Protein 5C2Y (pdb70)

InterPro domains:
  IPR007308 Rtr1/RPAP2 domain [PF04181] (53-128)
  IPR007308 Rtr1/RPAP2 domain [PS51479] (50-136)
  IPR038534 Rtr1/RPAP2 domain superfamily [G3DSA:1.25.40.820] (1-178)
  IPR039693 Rtr1/RPAP2 [PTHR14732] (19-155)

Radius of gyration: 21.76 Å; Cα contacts (8 Å, |Δi|>4): 498; chains: 2; bounding box: 50×54×58 Å

Sequence (346 aa):
SGMATIEDIKETALIPFQKHRQLSMHEAEVITLEIIGLLCDSECKDEKTLKYLGRFLTPDMYQDLVDERNLNKRCGYPLCGKSPERIRDPFSMNDTTKKFLLENNPYAYLSHYCSKFHFRCSQFYQVQLSDEALFARTGVHLFEDPEQDKHDIDFKVTLFEELLREKASEEDIKSLISSGMATIEDIKETALIPFQKHRQLSMHEAEVITLEIIGLLCDSECKDEKTLKYLGRFLTPDMYQDLVDERNLNKRCGYPLCGKSPERIRDPFSMNDTTKKFLLENNPYAYLSHYCSKFHFRCSQFYQVQLSDEALFARTGVHLFEDPEQDKHDIDFKVTLFEELLREKA

CATH classification: 1.25.40.820

Secondary structure (DSSP, 8-state):
---B-HHHHIIIIIGGGTT-SS--HHHHHHHHHHHHHHHSSS-BSSHHHHHHHGGG--HHHHHHHHHHHHHTT--SSTT--SPPSS---TT-HHHHHHHHHSSS-THHHHTTSSSHHHHHHHHHHHTTS--S-GGGSTTTT-TT-TTHHHHHHHT----HHHHHHHH--HHHHHHHH-/--SB-HHHHHHHHTGGGTT-SS--HHHHHHHHHHHHHHHSSS-BSSHHHHHHHGGG--HHHHHHHHHHHHHTT--SSTT--S--SS---TTSS-HHHHHHHHHHSTTGGGGT-SSHHHHHHHHHHHHTS--S-GGGSTTTT-SS-TTHHHHHHHT----HHHHHHTT-

GO terms:
  GO:0005634 nucleus (C, IDA)
  GO:0005737 cytoplasm (C, IDA)
  GO:0008420 RNA polymerase II CTD heptapeptide repeat phosphatase activity (F, IDA)
  GO:0006366 transcription by RNA polymerase II (P, IGI)
  GO:0005737 cytoplasm (C, HDA)
  GO:0006366 transcription by RNA polymerase II (P, IMP)
  GO:0006366 transcription by RNA polymerase II (P, IPI)

Organism: Saccharomyces cerevisiae (strain ATCC 204508 / S288c) (NCBI:txid559292)

Nearest PDB structures (foldseek):
  5c2y-assembly3_B  TM=1.006E+00  e=1.019E-30  Saccharomyces cerevisiae
  5c2y-assembly3_A  TM=9.429E-01  e=1.382E-25  Saccharomyces cerevisiae
  4m3o-assembly2_B  TM=9.266E-01  e=8.416E-15  Kluyveromyces lactis NRRL Y-1140
  4fc8-assembly2_B  TM=9.320E-01  e=2.641E-14  Kluyveromyces lactis NRRL Y-1140
  4m3o-assembly1_A  TM=8.984E-01  e=1.618E-14  Kluyveromyces lactis NRRL Y-1140

Solvent-accessible surface area: 17923 Å² total; per-residue (Å²): 128,70,45,4,42,32,84,45,0,59,92,67,2,0,95,94,24,63,161,114,113,93,8,52,131,119,50,8,107,55,0,8,128,68,0,10,49,36,0,19,78,32,40,1,95,46,45,130,2,0,60,28,0,1,18,3,0,17,4,95,72,2,78,77,0,4,63,67,0,27,130,55,165,44,0,0,2,0,37,7,40,139,62,19,102,140,166,77,72,76,196,25,128,116,28,31,46,77,50,14,98,61,101,98,64,58,16,28,46,36,2,17,18,22,35,47,89,36,47,29,1,1,38,0,0,22,4,25,9,34,86,84,45,11,58,42,6,30,0,4,2,26,64,152,14,105,56,57,114,122,11,63,88,62,27,102,4,12,0,6,23,32,26,60,139,136,59,48,41,118,135,77,90,128,68,154,140,137,108,70,54,3,43,33,103,55,0,50,91,53,4,0,93,82,21,51,167,124,127,98,8,55,130,132,51,7,124,49,0,26,122,73,2,22,45,38,0,19,79,19,44,2,87,60,45,141,2,0,47,27,0,2,18,2,5,11,10,49,39,1,49,68,0,3,73,68,0,28,90,48,133,49,0,0,0,0,33,7,37,141,49,7,121,154,88,46,84,53,178,68,60,93,93,38,50,39,64,61,43,56,98,86,59,98,159,11,27,41,8,22,11,23,39,63,88,31,25,34,1,1,24,0,1,35,5,24,2,30,72,80,40,2,61,43,8,38,0,6,3,26,78,152,20,110,59,72,116,110,12,58,60,54,23,111,2,16,0,15,28,35,20,54,138,138,52,111

Foldseek 3Di:
DLADDLVNLLVQQQVVPLPFLFDDPVNLVSSLVSVLVSQQQHAHPDPVRVQLCLLSDALVSLVVSLVSNQVNQAASQRHGNHGQQDADDPPDVVLVCCLPVPDPDCSVRSNRHNDVVSVCQSVLQSVLHDPDHNSVSGQSSHPPGPCVVVSCVVRGTDTPVNVVVVPDDPVRVVVVVD/DQAAEQVSLLVQAQVVPQPFQFDDPVSLVSSLVRVLVRQLQHAHPDPVRLFLCLLNDALVSLVVSLLSNLVVQHASQRNGNHGQCDADDNPPDDPVVLVVCVPPPPCSCSSRHNDVVVVVQSVLQNVLRDNDHSSVSGRSSHPDGPCVVVSCPVRGGDGPVNVVVVPD

Structure (mmCIF, N/CA/C/O backbone):
data_5C2Y
#
_entry.id   5C2Y
#
_cell.length_a   119.009
_cell.length_b   119.009
_cell.length_c   69.430
_cell.angle_alpha   90.00
_cell.angle_beta   90.00
_cell.angle_gamma   90.00
#
_symmetry.space_group_name_H-M   'P 43 21 2'
#
loop_
_entity.id
_entity.type
_entity.pdbx_description
1 polymer 'RNA polymerase II subunit B1 CTD phosphatase RTR1'
2 non-polymer 'ZINC ION'
3 non-polymer 'SULFATE ION'
4 non-polymer GLYCEROL
5 water water
#
loop_
_atom_site.group_PDB
_atom_site.id
_atom_site.type_symbol
_atom_site.label_atom_id
_atom_site.label_alt_id
_atom_site.label_comp_id
_atom_site.label_asym_id
_atom_site.label_entity_id
_atom_site.label_seq_id
_atom_site.pdbx_PDB_ins_code
_atom_site.Cartn_x
_atom_site.Cartn_y
_atom_site.Cartn_z
_atom_site.occupancy
_atom_site.B_iso_or_equiv
_atom_site.auth_seq_id
_atom_site.auth_comp_id
_atom_site.auth_asym_id
_atom_site.auth_atom_id
_atom_site.pdbx_PDB_model_num
ATOM 1 N N . SER A 1 4 ? 155.115 -21.048 111.606 1.00 64.38 -1 SER A N 1
ATOM 2 C CA . SER A 1 4 ? 155.906 -21.420 110.434 1.00 63.37 -1 SER A CA 1
ATOM 3 C C . SER A 1 4 ? 156.854 -20.299 109.985 1.00 64.86 -1 SER A C 1
ATOM 4 O O . SER A 1 4 ? 157.810 -20.561 109.242 1.00 62.32 -1 SER A O 1
ATOM 7 N N . GLY A 1 5 ? 156.588 -19.065 110.430 1.00 59.16 0 GLY A N 1
ATOM 8 C CA . GLY A 1 5 ? 157.403 -17.908 110.069 1.00 52.45 0 GLY A CA 1
ATOM 9 C C . GLY A 1 5 ? 157.212 -17.388 108.645 1.00 56.66 0 GLY A C 1
ATOM 10 O O . GLY A 1 5 ? 157.973 -16.541 108.166 1.00 57.78 0 GLY A O 1
ATOM 11 N N . MET A 1 6 ? 156.192 -17.901 107.963 1.00 52.38 1 MET A N 1
ATOM 12 C CA . MET A 1 6 ? 155.874 -17.499 106.601 1.00 43.71 1 MET A CA 1
ATOM 13 C C . MET A 1 6 ? 154.763 -16.470 106.601 1.00 46.42 1 MET A C 1
ATOM 14 O O . MET A 1 6 ? 153.818 -16.589 107.377 1.00 53.56 1 MET A O 1
ATOM 19 N N . ALA A 1 7 ? 154.843 -15.473 105.726 1.00 43.07 2 ALA A N 1
ATOM 20 C CA . ALA A 1 7 ? 153.781 -14.466 105.667 1.00 39.73 2 ALA A CA 1
ATOM 21 C C . ALA A 1 7 ? 152.471 -15.042 105.126 1.00 37.06 2 ALA A C 1
ATOM 22 O O . ALA A 1 7 ? 152.435 -15.672 104.071 1.00 41.88 2 ALA A O 1
ATOM 24 N N . THR A 1 8 ? 151.391 -14.825 105.863 1.00 43.41 3 THR A N 1
ATOM 25 C CA . THR A 1 8 ? 150.060 -15.194 105.399 1.00 40.53 3 THR A CA 1
ATOM 26 C C . THR A 1 8 ? 149.258 -13.933 105.155 1.00 37.62 3 THR A C 1
ATOM 27 O O . THR A 1 8 ? 149.662 -12.850 105.583 1.00 39.58 3 THR A O 1
ATOM 31 N N . ILE A 1 9 ? 148.128 -14.076 104.467 1.00 37.26 4 ILE A N 1
ATOM 32 C CA . ILE A 1 9 ? 147.268 -12.938 104.155 1.00 37.46 4 ILE A CA 1
ATOM 33 C C . ILE A 1 9 ? 146.832 -12.277 105.445 1.00 39.02 4 ILE A C 1
ATOM 34 O O . ILE A 1 9 ? 146.578 -11.071 105.490 1.00 37.71 4 ILE A O 1
ATOM 39 N N . GLU A 1 10 ? 146.793 -13.061 106.516 1.00 40.68 5 GLU A N 1
ATOM 40 C CA . GLU A 1 10 ? 146.423 -12.497 107.795 1.00 44.00 5 GLU A CA 1
ATOM 41 C C . GLU A 1 10 ? 147.572 -11.664 108.368 1.00 47.14 5 GLU A C 1
ATOM 42 O O . GLU A 1 10 ? 147.340 -10.574 108.911 1.00 46.50 5 GLU A O 1
ATOM 48 N N . ASP A 1 11 ? 148.801 -12.164 108.240 1.00 41.84 6 ASP A N 1
ATOM 49 C CA . ASP A 1 11 ? 149.980 -11.403 108.668 1.00 41.62 6 ASP A CA 1
ATOM 50 C C . ASP A 1 11 ? 150.048 -10.045 107.984 1.00 40.33 6 ASP A C 1
ATOM 51 O O . ASP A 1 11 ? 150.336 -9.033 108.614 1.00 38.67 6 ASP A O 1
ATOM 56 N N . ILE A 1 12 ? 149.772 -10.046 106.686 1.00 37.31 7 ILE A N 1
ATOM 57 C CA . ILE A 1 12 ? 149.730 -8.835 105.884 1.00 36.02 7 ILE A CA 1
ATOM 58 C C . ILE A 1 12 ? 148.637 -7.878 106.356 1.00 38.12 7 ILE A C 1
ATOM 59 O O . ILE A 1 12 ? 148.809 -6.656 106.329 1.00 37.60 7 ILE A O 1
ATOM 64 N N . LYS A 1 13 ? 147.513 -8.442 106.790 1.00 39.40 8 LYS A N 1
ATOM 65 C CA . LYS A 1 13 ? 146.371 -7.640 107.201 1.00 39.14 8 LYS A CA 1
ATOM 66 C C . LYS A 1 13 ? 146.613 -7.072 108.595 1.00 43.30 8 LYS A C 1
ATOM 67 O O . LYS A 1 13 ? 146.256 -5.926 108.872 1.00 47.23 8 LYS A O 1
ATOM 73 N N . GLU A 1 14 ? 147.230 -7.874 109.461 1.00 37.31 9 GLU A N 1
ATOM 74 C CA . GLU A 1 14 ? 147.478 -7.486 110.846 1.00 41.30 9 GLU A CA 1
ATOM 75 C C . GLU A 1 14 ? 148.683 -6.560 110.987 1.00 42.07 9 GLU A C 1
ATOM 76 O O . GLU A 1 14 ? 148.632 -5.571 111.717 1.00 44.58 9 GLU A O 1
ATOM 82 N N . THR A 1 15 ? 149.763 -6.879 110.285 1.00 42.72 10 THR A N 1
ATOM 83 C CA . THR A 1 15 ? 151.024 -6.170 110.455 1.00 37.84 10 THR A CA 1
ATOM 84 C C . THR A 1 15 ? 151.060 -4.837 109.693 1.00 42.83 10 THR A C 1
ATOM 85 O O . THR A 1 15 ? 151.826 -3.950 110.053 1.00 45.58 10 THR A O 1
ATOM 89 N N . ALA A 1 16 ? 150.226 -4.677 108.663 1.00 41.45 11 ALA A N 1
ATOM 90 C CA . ALA A 1 16 ? 150.315 -3.485 107.811 1.00 39.37 11 ALA A CA 1
ATOM 91 C C . ALA A 1 16 ? 149.020 -2.704 107.650 1.00 39.44 11 ALA A C 1
ATOM 92 O O . ALA A 1 16 ? 149.039 -1.486 107.477 1.00 44.58 11 ALA A O 1
ATOM 94 N N . LEU A 1 17 ? 147.897 -3.404 107.666 1.00 38.03 12 LEU A N 1
ATOM 95 C CA . LEU A 1 17 ? 146.658 -2.808 107.209 1.00 38.75 12 LEU A CA 1
ATOM 96 C C . LEU A 1 17 ? 145.793 -2.269 108.337 1.00 44.24 12 LEU A C 1
ATOM 97 O O . LEU A 1 17 ? 144.988 -1.364 108.113 1.00 44.42 12 LEU A O 1
ATOM 102 N N . ILE A 1 18 ? 145.950 -2.831 109.533 1.00 42.22 13 ILE A N 1
ATOM 103 C CA . ILE A 1 18 ? 145.134 -2.447 110.686 1.00 44.68 13 ILE A CA 1
ATOM 104 C C . ILE A 1 18 ? 144.953 -0.925 110.884 1.00 43.37 13 ILE A C 1
ATOM 105 O O . ILE A 1 18 ? 143.822 -0.450 111.028 1.00 45.59 13 ILE A O 1
ATOM 110 N N . PRO A 1 19 ? 146.050 -0.147 110.866 1.00 41.27 14 PRO A N 1
ATOM 111 C CA . PRO A 1 19 ? 145.837 1.248 111.271 1.00 34.87 14 PRO A CA 1
ATOM 112 C C . PRO A 1 19 ? 145.144 2.151 110.248 1.00 39.62 14 PRO A C 1
ATOM 113 O O . PRO A 1 19 ? 145.133 3.361 110.459 1.00 45.10 14 PRO A O 1
ATOM 117 N N . PHE A 1 20 ? 144.599 1.615 109.164 1.00 37.71 15 PHE A N 1
ATOM 118 C CA . PHE A 1 20 ? 144.009 2.488 108.152 1.00 39.70 15 PHE A CA 1
ATOM 119 C C . PHE A 1 20 ? 142.647 1.994 107.666 1.00 43.31 15 PHE A C 1
ATOM 120 O O . PHE A 1 20 ? 142.236 2.288 106.535 1.00 43.60 15 PHE A O 1
ATOM 128 N N . GLN A 1 21 ? 141.948 1.258 108.527 1.00 42.09 16 GLN A N 1
ATOM 129 C CA . GLN A 1 21 ? 140.585 0.818 108.242 1.00 47.28 16 GLN A CA 1
ATOM 130 C C . GLN A 1 21 ? 139.568 1.908 108.592 1.00 54.47 16 GLN A C 1
ATOM 131 O O . GLN A 1 21 ? 138.378 1.635 108.785 1.00 61.08 16 GLN A O 1
ATOM 137 N N . LYS A 1 22 ? 140.056 3.140 108.668 1.00 53.66 17 LYS A N 1
ATOM 138 C CA . LYS A 1 22 ? 139.231 4.306 108.938 1.00 61.39 17 LYS A CA 1
ATOM 139 C C . LYS A 1 22 ? 138.722 4.928 107.639 1.00 57.42 17 LYS A C 1
ATOM 140 O O . LYS A 1 22 ? 137.582 5.368 107.563 1.00 61.00 17 LYS A O 1
ATOM 146 N N . HIS A 1 23 ? 139.566 4.976 106.616 1.00 54.38 18 HIS A N 1
ATOM 147 C CA . HIS A 1 23 ? 139.156 5.617 105.375 1.00 57.39 18 HIS A CA 1
ATOM 148 C C . HIS A 1 23 ? 139.350 4.738 104.146 1.00 51.09 18 HIS A C 1
ATOM 149 O O . HIS A 1 23 ? 140.216 3.877 104.115 1.00 49.81 18 HIS A O 1
ATOM 156 N N . ARG A 1 24 ? 138.519 4.964 103.137 1.00 51.15 19 ARG A N 1
ATOM 157 C CA . ARG A 1 24 ? 138.698 4.338 101.843 1.00 45.13 19 ARG A CA 1
ATOM 158 C C . ARG A 1 24 ? 139.958 4.887 101.181 1.00 48.43 19 ARG A C 1
ATOM 159 O O . ARG A 1 24 ? 140.711 4.142 100.543 1.00 49.03 19 ARG A O 1
ATOM 167 N N . GLN A 1 25 ? 140.189 6.189 101.343 1.00 43.75 20 GLN A N 1
ATOM 168 C CA . GLN A 1 25 ? 141.241 6.882 100.607 1.00 37.97 20 GLN A CA 1
ATOM 169 C C . GLN A 1 25 ? 142.490 7.204 101.426 1.00 42.70 20 GLN A C 1
ATOM 170 O O . GLN A 1 25 ? 142.465 8.066 102.315 1.00 40.73 20 GLN A O 1
ATOM 176 N N . LEU A 1 26 ? 143.588 6.526 101.080 1.00 40.58 21 LEU A N 1
ATOM 177 C CA . LEU A 1 26 ? 144.883 6.694 101.734 1.00 34.86 21 LEU A CA 1
ATOM 178 C C . LEU A 1 26 ? 145.641 7.942 101.289 1.00 33.81 21 LEU A C 1
ATOM 179 O O . LEU A 1 26 ? 145.578 8.338 100.135 1.00 36.64 21 LEU A O 1
ATOM 184 N N . SER A 1 27 ? 146.383 8.539 102.216 1.00 35.05 22 SER A N 1
ATOM 185 C CA . SER A 1 27 ? 147.391 9.540 101.879 1.00 31.73 22 SER A CA 1
ATOM 186 C C . SER A 1 27 ? 148.614 8.905 101.213 1.00 33.58 22 SER A C 1
ATOM 187 O O . SER A 1 27 ? 148.871 7.703 101.380 1.00 32.82 22 SER A O 1
ATOM 190 N N . MET A 1 28 ? 149.391 9.710 100.492 1.00 34.20 23 MET A N 1
ATOM 191 C CA . MET A 1 28 ? 150.627 9.210 99.882 1.00 31.18 23 MET A CA 1
ATOM 192 C C . MET A 1 28 ? 151.575 8.613 100.900 1.00 32.08 23 MET A C 1
ATOM 193 O O . MET A 1 28 ? 152.205 7.586 100.645 1.00 37.05 23 MET A O 1
ATOM 198 N N . HIS A 1 29 ? 151.674 9.276 102.049 1.00 33.63 24 HIS A N 1
ATOM 199 C CA . HIS A 1 29 ? 152.449 8.785 103.175 1.00 31.63 24 HIS A CA 1
ATOM 200 C C . HIS A 1 29 ? 151.946 7.468 103.747 1.00 33.92 24 HIS A C 1
ATOM 201 O O . HIS A 1 29 ? 152.750 6.604 104.113 1.00 35.19 24 HIS A O 1
ATOM 208 N N . GLU A 1 30 ? 150.626 7.327 103.872 1.00 34.45 25 GLU A N 1
ATOM 209 C CA . GLU A 1 30 ? 150.042 6.083 104.396 1.00 34.87 25 GLU A CA 1
ATOM 210 C C . GLU A 1 30 ? 150.332 4.887 103.501 1.00 33.10 25 GLU A C 1
ATOM 211 O O . GLU A 1 30 ? 150.693 3.807 103.977 1.00 32.43 25 GLU A O 1
ATOM 217 N N . ALA A 1 31 ? 150.141 5.073 102.202 1.00 34.76 26 ALA A N 1
ATOM 218 C CA . ALA A 1 31 ? 150.462 4.021 101.262 1.00 31.09 26 ALA A CA 1
ATOM 219 C C . ALA A 1 31 ? 151.913 3.617 101.482 1.00 34.21 26 ALA A C 1
ATOM 220 O O . ALA A 1 31 ? 152.229 2.426 101.542 1.00 36.01 26 ALA A O 1
ATOM 222 N N . GLU A 1 32 ? 152.785 4.612 101.643 1.00 31.18 27 GLU A N 1
ATOM 223 C CA . GLU A 1 32 ? 154.199 4.342 101.885 1.00 31.14 27 GLU A CA 1
ATOM 224 C C . GLU A 1 32 ? 154.393 3.458 103.100 1.00 33.14 27 GLU A C 1
ATOM 225 O O . GLU A 1 32 ? 155.035 2.410 102.998 1.00 36.36 27 GLU A O 1
ATOM 231 N N . VAL A 1 33 ? 153.847 3.868 104.244 1.00 30.57 28 VAL A N 1
ATOM 232 C CA . VAL A 1 33 ? 153.956 3.057 105.452 1.00 30.64 28 VAL A CA 1
ATOM 233 C C . VAL A 1 33 ? 153.492 1.619 105.203 1.00 27.51 28 VAL A C 1
ATOM 234 O O . VAL A 1 33 ? 154.197 0.666 105.520 1.00 26.08 28 VAL A O 1
ATOM 238 N N . ILE A 1 34 ? 152.310 1.477 104.617 1.00 31.84 29 ILE A N 1
ATOM 239 C CA . ILE A 1 34 ? 151.791 0.167 104.241 1.00 32.64 29 ILE A CA 1
ATOM 240 C C . ILE A 1 34 ? 152.805 -0.597 103.407 1.00 31.06 29 ILE A C 1
ATOM 241 O O . ILE A 1 34 ? 153.098 -1.762 103.680 1.00 36.51 29 ILE A O 1
ATOM 246 N N . THR A 1 35 ? 153.369 0.076 102.413 1.00 31.41 30 THR A N 1
ATOM 247 C CA . THR A 1 35 ? 154.344 -0.560 101.530 1.00 32.45 30 THR A CA 1
ATOM 248 C C . THR A 1 35 ? 155.528 -1.146 102.298 1.00 31.39 30 THR A C 1
ATOM 249 O O . THR A 1 35 ? 155.773 -2.357 102.218 1.00 32.26 30 THR A O 1
ATOM 253 N N . LEU A 1 36 ? 156.242 -0.319 103.061 1.00 30.45 31 LEU A N 1
ATOM 254 C CA . LEU A 1 36 ? 157.451 -0.806 103.746 1.00 29.43 31 LEU A CA 1
ATOM 255 C C . LEU A 1 36 ? 157.101 -1.819 104.818 1.00 29.48 31 LEU A C 1
ATOM 256 O O . LEU A 1 36 ? 157.952 -2.594 105.267 1.00 34.52 31 LEU A O 1
ATOM 261 N N . GLU A 1 37 ? 155.841 -1.831 105.224 1.00 29.85 32 GLU A N 1
ATOM 262 C CA . GLU A 1 37 ? 155.419 -2.825 106.193 1.00 34.54 32 GLU A CA 1
ATOM 263 C C . GLU A 1 37 ? 155.303 -4.205 105.570 1.00 30.42 32 GLU A C 1
ATOM 264 O O . GLU A 1 37 ? 155.712 -5.191 106.179 1.00 33.08 32 GLU A O 1
ATOM 270 N N . ILE A 1 38 ? 154.741 -4.276 104.365 1.00 33.02 33 ILE A N 1
ATOM 271 C CA . ILE A 1 38 ? 154.687 -5.544 103.624 1.00 34.47 33 ILE A CA 1
ATOM 272 C C . ILE A 1 38 ? 156.093 -6.044 103.272 1.00 31.35 33 ILE A C 1
ATOM 273 O O . ILE A 1 38 ? 156.443 -7.188 103.549 1.00 28.14 33 ILE A O 1
ATOM 278 N N . ILE A 1 39 ? 156.898 -5.169 102.672 1.00 32.53 34 ILE A N 1
ATOM 279 C CA . ILE A 1 39 ? 158.274 -5.506 102.318 1.00 28.85 34 ILE A CA 1
ATOM 280 C C . ILE A 1 39 ? 159.100 -5.873 103.547 1.00 33.76 34 ILE A C 1
ATOM 281 O O . ILE A 1 39 ? 159.980 -6.731 103.472 1.00 35.25 34 ILE A O 1
ATOM 286 N N . GLY A 1 40 ? 158.806 -5.247 104.686 1.00 32.43 35 GLY A N 1
ATOM 287 C CA . GLY A 1 40 ? 159.422 -5.661 105.928 1.00 27.62 35 GLY A CA 1
ATOM 288 C C . GLY A 1 40 ? 159.076 -7.114 106.206 1.00 29.43 35 GLY A C 1
ATOM 289 O O . GLY A 1 40 ? 159.880 -7.886 106.710 1.00 34.91 35 GLY A O 1
ATOM 290 N N . LEU A 1 41 ? 157.860 -7.499 105.857 1.00 33.07 36 LEU A N 1
ATOM 291 C CA . LEU A 1 41 ? 157.377 -8.848 106.115 1.00 31.48 36 LEU A CA 1
ATOM 292 C C . LEU A 1 41 ? 157.985 -9.879 105.154 1.00 34.80 36 LEU A C 1
ATOM 293 O O . LEU A 1 41 ? 158.205 -11.040 105.517 1.00 39.01 36 LEU A O 1
ATOM 298 N N . LEU A 1 42 ? 158.274 -9.462 103.928 1.00 36.44 37 LEU A N 1
ATOM 299 C CA . LEU A 1 42 ? 158.696 -10.422 102.920 1.00 33.24 37 LEU A CA 1
ATOM 300 C C . LEU A 1 42 ? 160.176 -10.383 102.584 1.00 31.07 37 LEU A C 1
ATOM 301 O O . LEU A 1 42 ? 160.626 -11.159 101.740 1.00 34.20 37 LEU A O 1
ATOM 306 N N . CYS A 1 43 ? 160.936 -9.501 103.225 1.00 28.30 38 CYS A N 1
ATOM 307 C CA . CYS A 1 43 ? 162.338 -9.317 102.843 1.00 29.72 38 CYS A CA 1
ATOM 308 C C . CYS A 1 43 ? 163.260 -10.443 103.312 1.00 32.31 38 CYS A C 1
ATOM 309 O O . CYS A 1 43 ? 164.245 -10.754 102.652 1.00 37.46 38 CYS A O 1
ATOM 312 N N . ASP A 1 44 ? 162.959 -11.050 104.450 1.00 38.74 39 ASP A N 1
ATOM 313 C CA . ASP A 1 44 ? 163.815 -12.113 104.957 1.00 39.47 39 ASP A CA 1
ATOM 314 C C . ASP A 1 44 ? 163.054 -13.409 105.126 1.00 41.45 39 ASP A C 1
ATOM 315 O O . ASP A 1 44 ? 163.630 -14.423 105.504 1.00 48.25 39 ASP A O 1
ATOM 320 N N . SER A 1 45 ? 161.756 -13.363 104.862 1.00 33.97 40 SER A N 1
ATOM 321 C CA . SER A 1 45 ? 160.912 -14.529 104.964 1.00 33.16 40 SER A CA 1
ATOM 322 C C . SER A 1 45 ? 160.096 -14.647 103.686 1.00 41.77 40 SER A C 1
ATOM 323 O O . SER A 1 45 ? 160.164 -13.789 102.806 1.00 39.47 40 SER A O 1
ATOM 326 N N . GLU A 1 46 ? 159.326 -15.715 103.578 1.00 41.46 41 GLU A N 1
ATOM 327 C CA . GLU A 1 46 ? 158.684 -16.026 102.324 1.00 39.49 41 GLU A CA 1
ATOM 328 C C . GLU A 1 46 ? 157.160 -16.077 102.469 1.00 39.47 41 GLU A C 1
ATOM 329 O O . GLU A 1 46 ? 156.626 -16.169 103.578 1.00 37.33 41 GLU A O 1
ATOM 335 N N . CYS A 1 47 ? 156.467 -15.993 101.340 1.00 34.79 42 CYS A N 1
ATOM 336 C CA . CYS A 1 47 ? 155.036 -16.222 101.307 1.00 33.03 42 CYS A CA 1
ATOM 337 C C . CYS A 1 47 ? 154.693 -17.638 101.673 1.00 34.67 42 CYS A C 1
ATOM 338 O O . CYS A 1 47 ? 155.349 -18.584 101.218 1.00 36.77 42 CYS A O 1
ATOM 341 N N . LYS A 1 48 ? 153.633 -17.787 102.456 1.00 34.36 43 LYS A N 1
ATOM 342 C CA . LYS A 1 48 ? 153.137 -19.103 102.826 1.00 37.28 43 LYS A CA 1
ATOM 343 C C . LYS A 1 48 ? 152.702 -19.872 101.563 1.00 34.41 43 LYS A C 1
ATOM 344 O O . LYS A 1 48 ? 152.968 -21.059 101.429 1.00 31.45 43 LYS A O 1
ATOM 350 N N . ASP A 1 49 ? 152.097 -19.171 100.611 1.00 31.83 44 ASP A N 1
ATOM 351 C CA . ASP A 1 49 ? 151.463 -19.833 99.488 1.00 30.78 44 ASP A CA 1
ATOM 352 C C . ASP A 1 49 ? 151.084 -18.896 98.335 1.00 34.10 44 ASP A C 1
ATOM 353 O O . ASP A 1 49 ? 151.222 -17.677 98.426 1.00 35.51 44 ASP A O 1
ATOM 358 N N . GLU A 1 50 ? 150.554 -19.473 97.266 1.00 33.76 45 GLU A N 1
ATOM 359 C CA . GLU A 1 50 ? 150.262 -18.713 96.061 1.00 29.72 45 GLU A CA 1
ATOM 360 C C . GLU A 1 50 ? 149.157 -17.692 96.250 1.00 32.46 45 GLU A C 1
ATOM 361 O O . GLU A 1 50 ? 149.113 -16.669 95.564 1.00 35.31 45 GLU A O 1
ATOM 367 N N . LYS A 1 51 ? 148.265 -17.981 97.187 1.00 35.39 46 LYS A N 1
ATOM 368 C CA . LYS A 1 51 ? 147.122 -17.128 97.504 1.00 30.37 46 LYS A CA 1
ATOM 369 C C . LYS A 1 51 ? 147.591 -15.814 98.122 1.00 30.77 46 LYS A C 1
ATOM 370 O O . LYS A 1 51 ? 147.032 -14.740 97.880 1.00 31.89 46 LYS A O 1
ATOM 376 N N . THR A 1 52 ? 148.644 -15.905 98.919 1.00 33.32 47 THR A N 1
ATOM 377 C CA . THR A 1 52 ? 149.199 -14.729 99.565 1.00 33.02 47 THR A CA 1
ATOM 378 C C . THR A 1 52 ? 149.964 -13.894 98.536 1.00 32.84 47 THR A C 1
ATOM 379 O O . THR A 1 52 ? 149.728 -12.683 98.422 1.00 33.00 47 THR A O 1
ATOM 383 N N . LEU A 1 53 ? 150.844 -14.541 97.764 1.00 30.58 48 LEU A N 1
ATOM 384 C CA . LEU A 1 53 ? 151.570 -13.844 96.703 1.00 26.59 48 LEU A CA 1
ATOM 385 C C . LEU A 1 53 ? 150.596 -13.152 95.745 1.00 29.78 48 LEU A C 1
ATOM 386 O O . LEU A 1 53 ? 150.836 -12.014 95.339 1.00 30.27 48 LEU A O 1
ATOM 391 N N . LYS A 1 54 ? 149.498 -13.833 95.411 1.00 28.14 49 LYS A N 1
ATOM 392 C CA . LYS A 1 54 ? 148.476 -13.296 94.526 1.00 25.55 49 LYS A CA 1
ATOM 393 C C . LYS A 1 54 ? 147.726 -12.157 95.184 1.00 30.63 49 LYS A C 1
ATOM 394 O O . LYS A 1 54 ? 147.464 -11.123 94.564 1.00 33.04 49 LYS A O 1
ATOM 400 N N . TYR A 1 55 ? 147.355 -12.357 96.443 1.00 31.13 50 TYR A N 1
ATOM 401 C CA . TYR A 1 55 ? 146.639 -11.329 97.183 1.00 33.47 50 TYR A CA 1
ATOM 402 C C . TYR A 1 55 ? 147.466 -10.055 97.225 1.00 33.31 50 TYR A C 1
ATOM 403 O O . TYR A 1 55 ? 146.953 -8.944 97.089 1.00 33.36 50 TYR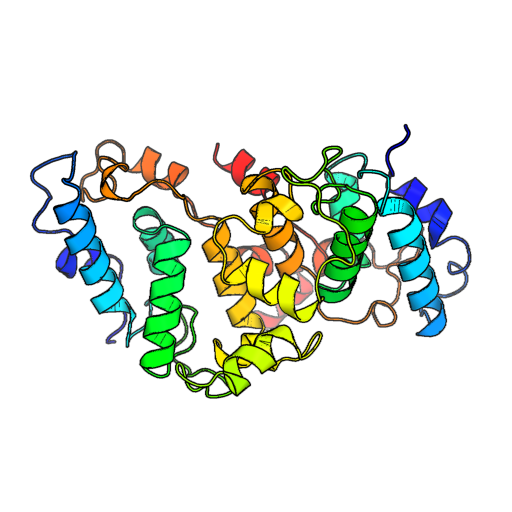 A O 1
ATOM 412 N N . LEU A 1 56 ? 148.760 -10.260 97.408 1.00 30.43 51 LEU A N 1
ATOM 413 C CA . LEU A 1 56 ? 149.754 -9.215 97.577 1.00 26.86 51 LEU A CA 1
ATOM 414 C C . LEU A 1 56 ? 149.804 -8.220 96.421 1.00 30.66 51 LEU A C 1
ATOM 415 O O . LEU A 1 56 ? 150.085 -7.036 96.619 1.00 31.99 51 LEU A O 1
ATOM 420 N N . GLY A 1 57 ? 149.541 -8.709 95.212 1.00 30.02 52 GLY A N 1
ATOM 421 C CA . GLY A 1 57 ? 149.518 -7.873 94.022 1.00 30.43 52 GLY A CA 1
ATOM 422 C C . GLY A 1 57 ? 148.758 -6.547 94.082 1.00 31.06 52 GLY A C 1
ATOM 423 O O . GLY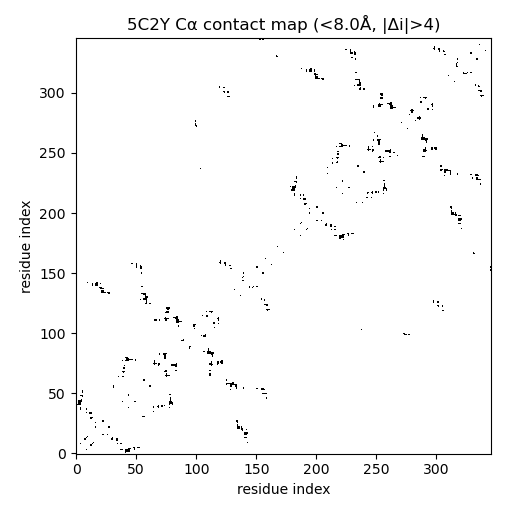 A 1 57 ? 149.155 -5.588 93.406 1.00 31.90 52 GLY A O 1
ATOM 424 N N . ARG A 1 58 ? 147.676 -6.488 94.866 1.00 29.25 53 ARG A N 1
ATOM 425 C CA . ARG A 1 58 ? 146.918 -5.245 95.082 1.00 30.86 53 ARG A CA 1
ATOM 426 C C . ARG A 1 58 ? 147.792 -4.080 95.487 1.00 33.81 53 ARG A C 1
ATOM 427 O O . ARG A 1 58 ? 147.472 -2.923 95.192 1.00 37.35 53 ARG A O 1
ATOM 435 N N . PHE A 1 59 ? 148.870 -4.403 96.200 1.00 30.67 54 PHE A N 1
ATOM 436 C CA . PHE A 1 59 ? 149.628 -3.430 96.971 1.00 29.97 54 PHE A CA 1
ATOM 437 C C . PHE A 1 59 ? 150.905 -3.000 96.295 1.00 27.48 54 PHE A C 1
ATOM 438 O O . PHE A 1 59 ? 151.569 -2.084 96.771 1.00 30.60 54 PHE A O 1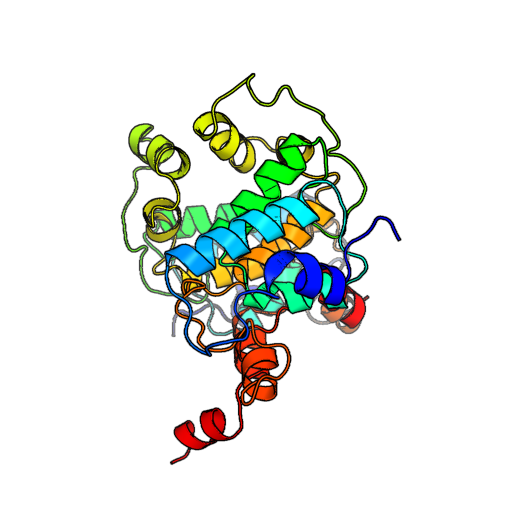
ATOM 446 N N . LEU A 1 60 ? 151.260 -3.673 95.201 1.00 31.02 55 LEU A N 1
ATOM 447 C CA . LEU A 1 60 ? 152.557 -3.475 94.554 1.00 25.12 55 LEU A CA 1
ATOM 448 C C . LEU A 1 60 ? 152.473 -2.934 93.140 1.00 27.55 55 LEU A C 1
ATOM 449 O O . LEU A 1 60 ? 151.515 -3.173 92.410 1.00 30.26 55 LEU A O 1
ATOM 454 N N . THR A 1 61 ? 153.507 -2.196 92.772 1.00 30.56 56 THR A N 1
ATOM 455 C CA . THR A 1 61 ? 153.741 -1.800 91.402 1.00 27.98 56 THR A CA 1
ATOM 456 C C . THR A 1 61 ? 154.961 -2.597 90.937 1.00 31.45 56 THR A C 1
ATOM 457 O O . THR A 1 61 ? 155.717 -3.104 91.776 1.00 28.01 56 THR A O 1
ATOM 461 N N . PRO A 1 62 ? 155.149 -2.735 89.608 1.00 30.58 57 PRO A N 1
ATOM 462 C CA . PRO A 1 62 ? 156.346 -3.400 89.097 1.00 30.31 57 PRO A CA 1
ATOM 463 C C . PRO A 1 62 ? 157.638 -2.890 89.736 1.00 29.23 57 PRO A C 1
ATOM 464 O O . PRO A 1 62 ? 158.553 -3.676 90.012 1.00 25.12 57 PRO A O 1
ATOM 468 N N . ASP A 1 63 ? 157.696 -1.589 89.997 1.00 28.97 58 ASP A N 1
ATOM 469 C CA . ASP A 1 63 ? 158.897 -0.993 90.566 1.00 27.92 58 ASP A CA 1
ATOM 470 C C . ASP A 1 63 ? 159.084 -1.400 92.009 1.00 28.62 58 ASP A C 1
ATOM 47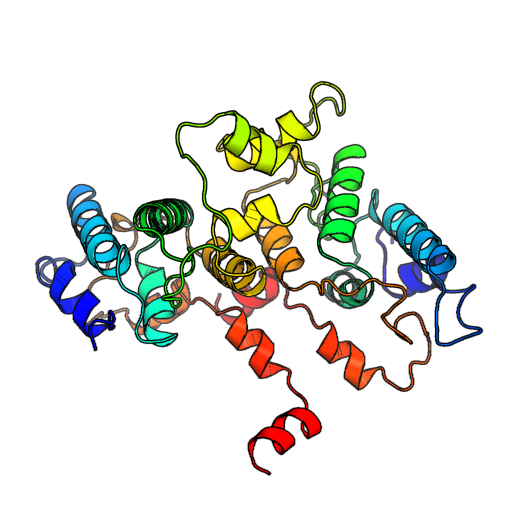1 O O . ASP A 1 63 ? 160.192 -1.759 92.415 1.00 32.03 58 ASP A O 1
ATOM 476 N N . MET A 1 64 ? 158.004 -1.373 92.781 1.00 29.58 59 MET A N 1
ATOM 477 C CA . MET A 1 64 ? 158.091 -1.773 94.179 1.00 29.12 59 MET A CA 1
ATOM 478 C C . MET A 1 64 ? 158.482 -3.237 94.289 1.00 27.40 59 MET A C 1
ATOM 479 O O . MET A 1 64 ? 159.222 -3.622 95.189 1.00 28.24 59 MET A O 1
ATOM 484 N N . TYR A 1 65 ? 158.009 -4.050 93.356 1.00 27.03 60 TYR A N 1
ATOM 485 C CA . TYR A 1 65 ? 158.351 -5.457 93.381 1.00 26.63 60 TYR A CA 1
ATOM 486 C C . TYR A 1 65 ? 159.843 -5.596 93.101 1.00 24.50 60 TYR A C 1
ATOM 487 O O . TYR A 1 65 ? 160.529 -6.388 93.745 1.00 24.59 60 TYR A O 1
ATOM 496 N N . GLN A 1 66 ? 160.349 -4.801 92.162 1.00 26.69 61 GLN A N 1
ATOM 497 C CA . GLN A 1 66 ? 161.791 -4.767 91.890 1.00 28.05 61 GLN A CA 1
ATOM 498 C C . GLN A 1 66 ? 162.594 -4.517 93.164 1.00 30.98 61 GLN A C 1
ATOM 499 O O . GLN A 1 66 ? 163.529 -5.271 93.485 1.00 28.60 61 GLN A O 1
ATOM 505 N N . ASP A 1 67 ? 162.215 -3.461 93.885 1.00 27.80 62 ASP A N 1
ATOM 506 C CA . ASP A 1 67 ? 162.823 -3.138 95.166 1.00 27.44 62 ASP A CA 1
ATOM 507 C C . ASP A 1 67 ? 162.778 -4.320 96.143 1.00 26.68 62 ASP A C 1
ATOM 508 O O . ASP A 1 67 ? 163.743 -4.586 96.841 1.00 32.39 62 ASP A O 1
ATOM 513 N N . LEU A 1 68 ? 161.658 -5.029 96.185 1.00 22.82 63 LEU A N 1
ATOM 514 C CA . LEU A 1 68 ? 161.523 -6.196 97.042 1.00 24.51 63 LEU A CA 1
ATOM 515 C C . LEU A 1 68 ? 162.516 -7.305 96.672 1.00 24.58 63 LEU A C 1
ATOM 516 O O . LEU A 1 68 ? 163.112 -7.933 97.538 1.00 21.91 63 LEU A O 1
ATOM 521 N N . VAL A 1 69 ? 162.676 -7.534 95.374 1.00 27.25 64 VAL A N 1
ATOM 522 C CA . VAL A 1 69 ? 163.597 -8.539 94.854 1.00 25.49 64 VAL A CA 1
ATOM 523 C C . VAL A 1 69 ? 165.018 -8.185 95.232 1.00 28.05 64 VAL A C 1
ATOM 524 O O . VAL A 1 69 ? 165.792 -9.054 95.636 1.00 28.79 64 VAL A O 1
ATOM 528 N N . ASP A 1 70 ? 165.348 -6.898 95.127 1.00 31.55 65 ASP A N 1
ATOM 529 C CA . ASP A 1 70 ? 166.655 -6.405 95.539 1.00 27.24 65 ASP A CA 1
ATOM 530 C C . ASP A 1 70 ? 166.879 -6.559 97.038 1.00 26.61 65 ASP A C 1
ATOM 531 O O . ASP A 1 70 ? 167.952 -6.973 97.478 1.00 31.23 65 ASP A O 1
ATOM 536 N N . GLU A 1 71 ? 165.884 -6.245 97.843 1.00 25.72 66 GLU A N 1
ATOM 537 C CA . GLU A 1 71 ? 166.107 -6.357 99.270 1.00 26.78 66 GLU A CA 1
ATOM 538 C C . GLU A 1 71 ? 166.120 -7.813 99.738 1.00 30.35 66 GLU A C 1
ATOM 539 O O . GLU A 1 71 ? 166.771 -8.122 100.732 1.00 33.67 66 GLU A O 1
ATOM 545 N N . ARG A 1 72 ? 165.408 -8.708 99.049 1.00 28.61 67 ARG A N 1
ATOM 546 C CA . ARG A 1 72 ? 165.546 -10.150 99.321 1.00 28.94 67 ARG A CA 1
ATOM 547 C C . ARG A 1 72 ? 166.977 -10.619 99.044 1.00 30.51 67 ARG A C 1
ATOM 548 O O . ARG A 1 72 ? 167.609 -11.263 99.885 1.00 30.35 67 ARG A O 1
ATOM 556 N N . ASN A 1 73 ? 167.464 -10.298 97.847 1.00 25.53 68 ASN A N 1
ATOM 557 C CA . ASN A 1 73 ? 168.813 -10.639 97.432 1.00 27.20 68 ASN A CA 1
ATOM 558 C C . ASN A 1 73 ? 169.879 -10.165 98.418 1.00 31.26 68 ASN A C 1
ATOM 559 O O . ASN A 1 73 ? 170.856 -10.863 98.693 1.00 31.05 68 ASN A O 1
ATOM 564 N N . LEU A 1 74 ? 169.673 -8.962 98.933 1.00 32.34 69 LEU A N 1
ATOM 565 C CA . LEU A 1 74 ? 170.509 -8.364 99.968 1.00 33.74 69 LEU A CA 1
ATOM 566 C C . LEU A 1 74 ? 170.527 -9.199 101.240 1.00 35.60 69 LEU A C 1
ATOM 567 O O . LEU A 1 74 ? 171.555 -9.343 101.901 1.00 38.35 69 LEU A O 1
ATOM 572 N N . ASN A 1 75 ? 169.358 -9.711 101.598 1.00 32.27 70 ASN A N 1
ATOM 573 C CA . ASN A 1 75 ? 169.241 -10.654 102.687 1.00 33.14 70 ASN A CA 1
ATOM 574 C C . ASN A 1 75 ? 169.520 -12.071 102.229 1.00 32.88 70 ASN A C 1
ATOM 575 O O . ASN A 1 75 ? 169.052 -13.027 102.851 1.00 32.13 70 ASN A O 1
ATOM 580 N N . LYS A 1 76 ? 170.248 -12.197 101.124 1.00 31.15 71 LYS A N 1
ATOM 581 C CA . LYS A 1 76 ? 170.664 -13.498 100.611 1.00 32.68 71 LYS A CA 1
ATOM 582 C C . LYS A 1 76 ? 169.503 -14.454 100.343 1.00 31.90 71 LYS A C 1
ATOM 583 O O . LYS A 1 76 ? 169.581 -15.619 100.725 1.00 30.29 71 LYS A O 1
ATOM 589 N N . ARG A 1 77 ? 168.433 -13.974 99.698 1.00 32.67 72 ARG A N 1
ATOM 590 C CA . ARG A 1 77 ? 167.281 -14.824 99.376 1.00 29.11 72 ARG A CA 1
ATOM 591 C C . ARG A 1 77 ? 166.906 -14.736 97.911 1.00 28.41 72 ARG A C 1
ATOM 592 O O . ARG A 1 77 ? 167.060 -13.689 97.299 1.00 31.43 72 ARG A O 1
ATOM 600 N N . CYS A 1 78 ? 166.434 -15.845 97.348 1.00 30.70 73 CYS A N 1
ATOM 601 C CA . CYS A 1 78 ? 165.875 -15.868 95.991 1.00 25.08 73 CYS A CA 1
ATOM 602 C C . CYS A 1 78 ? 164.883 -14.719 95.801 1.00 26.44 73 CYS A C 1
ATOM 603 O O . CYS A 1 78 ? 164.124 -14.380 96.703 1.00 30.68 73 CYS A O 1
ATOM 606 N N . GLY A 1 79 ? 164.895 -14.091 94.639 1.00 30.96 74 GLY A N 1
ATOM 607 C CA . GLY A 1 79 ? 164.059 -12.919 94.443 1.00 24.01 74 GLY A CA 1
ATOM 608 C C . GLY A 1 79 ? 162.574 -13.186 94.573 1.00 27.78 74 GLY A C 1
ATOM 609 O O . GLY A 1 79 ? 161.818 -12.312 95.019 1.00 30.91 74 GLY A O 1
ATOM 610 N N . TYR A 1 80 ? 162.151 -14.393 94.190 1.00 25.99 75 TYR A N 1
ATOM 611 C CA . TYR A 1 80 ? 160.734 -14.756 94.158 1.00 24.84 75 TYR A CA 1
ATOM 612 C C . TYR A 1 80 ? 160.220 -14.950 95.580 1.00 24.89 75 TYR A C 1
ATOM 613 O O . TYR A 1 80 ? 160.805 -15.720 96.338 1.00 29.08 75 TYR A O 1
ATOM 622 N N . PRO A 1 81 ? 159.123 -14.269 95.953 1.00 22.15 76 PRO A N 1
ATOM 623 C CA . PRO A 1 81 ? 158.757 -14.307 97.380 1.00 31.60 76 PRO A CA 1
ATOM 624 C C . PRO A 1 81 ? 158.296 -15.667 97.932 1.00 32.24 76 PRO A C 1
ATOM 625 O O . PRO A 1 81 ? 158.182 -15.779 99.153 1.00 31.90 76 PRO A O 1
ATOM 629 N N . LEU A 1 82 ? 158.060 -16.672 97.090 1.00 29.10 77 LEU A N 1
ATOM 630 C CA . LEU A 1 82 ? 157.631 -17.978 97.602 1.00 24.46 77 LEU A CA 1
ATOM 631 C C . LEU A 1 82 ? 158.827 -18.850 97.940 1.00 30.74 77 LEU A C 1
ATOM 632 O O . LEU A 1 82 ? 158.670 -19.890 98.567 1.00 40.84 77 LEU A O 1
ATOM 637 N N . CYS A 1 83 ? 160.023 -18.425 97.539 1.00 32.63 78 CYS A N 1
ATOM 638 C CA . CYS A 1 83 ? 161.221 -19.256 97.664 1.00 28.46 78 CYS A CA 1
ATOM 639 C C . CYS A 1 83 ? 162.090 -18.875 98.838 1.00 32.02 78 CYS A C 1
ATOM 640 O O . CYS A 1 83 ? 162.420 -17.706 99.005 1.00 36.47 78 CYS A O 1
ATOM 643 N N . GLY A 1 84 ? 162.490 -19.868 99.624 1.00 30.34 79 GLY A N 1
ATOM 644 C CA . GLY A 1 84 ? 163.345 -19.651 100.773 1.00 29.90 79 GLY A CA 1
ATOM 645 C C . GLY A 1 84 ? 164.798 -20.005 100.535 1.00 32.71 79 GLY A C 1
ATOM 646 O O . GLY A 1 84 ? 165.615 -19.941 101.441 1.00 40.78 79 GLY A O 1
ATOM 647 N N . LYS A 1 85 ? 165.132 -20.390 99.312 1.00 34.66 80 LYS A N 1
ATOM 648 C CA . LYS A 1 85 ? 166.522 -20.632 98.949 1.00 28.79 80 LYS A CA 1
ATOM 649 C C . LYS A 1 85 ? 167.245 -19.307 98.672 1.00 31.42 80 LYS A C 1
ATOM 650 O O . LYS A 1 85 ? 166.627 -18.235 98.611 1.00 33.02 80 LYS A O 1
ATOM 656 N N . SER A 1 86 ? 168.558 -19.381 98.502 1.00 27.47 81 SER A N 1
ATOM 657 C CA . SER A 1 86 ? 169.332 -18.198 98.196 1.00 26.61 81 SER A CA 1
ATOM 658 C C . SER A 1 86 ? 169.596 -18.176 96.693 1.00 28.41 81 SER A C 1
ATOM 659 O O . SER A 1 86 ? 169.356 -19.182 96.015 1.00 28.26 81 SER A O 1
ATOM 662 N N . PRO A 1 87 ? 170.053 -17.029 96.156 1.00 25.46 82 PRO A N 1
ATOM 663 C CA . PRO A 1 87 ? 170.429 -16.994 94.736 1.00 30.38 82 PRO A CA 1
ATOM 664 C C . PRO A 1 87 ? 171.565 -17.982 94.447 1.00 27.21 82 PRO A C 1
ATOM 665 O O . PRO A 1 87 ? 172.249 -18.380 95.383 1.00 28.10 82 PRO A O 1
ATOM 669 N N . GLU A 1 88 ? 171.746 -18.403 93.203 1.00 22.70 83 GLU A N 1
ATOM 670 C CA . GLU A 1 88 ? 172.768 -19.404 92.936 1.00 28.06 83 GLU A CA 1
ATOM 671 C C . GLU A 1 88 ? 174.165 -18.780 92.950 1.00 32.50 83 GLU A C 1
ATOM 672 O O . GLU A 1 88 ? 175.118 -19.391 93.434 1.00 34.07 83 GLU A O 1
ATOM 678 N N . ARG A 1 89 ? 174.286 -17.561 92.431 1.00 29.61 84 ARG A N 1
ATOM 679 C CA . ARG A 1 89 ? 175.565 -16.864 92.433 1.00 34.72 84 ARG A CA 1
ATOM 680 C C . ARG A 1 89 ? 175.466 -15.553 93.209 1.00 33.02 84 ARG A C 1
ATOM 681 O O . ARG A 1 89 ? 174.502 -14.823 93.044 1.00 38.81 84 ARG A O 1
ATOM 689 N N . ILE A 1 90 ? 176.452 -15.247 94.051 1.00 34.91 85 ILE A N 1
ATOM 690 C CA . ILE A 1 90 ? 176.430 -13.980 94.782 1.00 33.32 85 ILE A 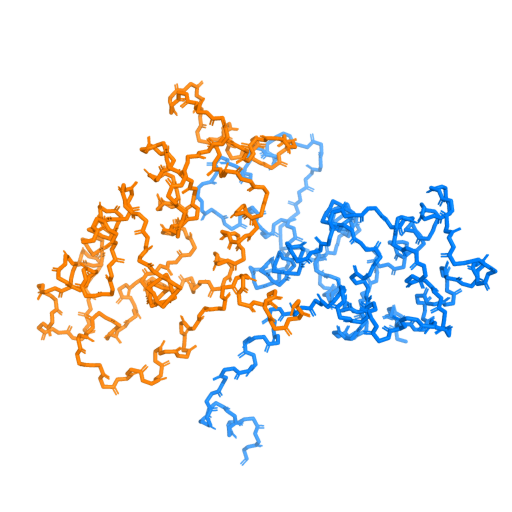CA 1
ATOM 691 C C . ILE A 1 90 ? 176.893 -12.857 93.882 1.00 37.63 85 ILE A C 1
ATOM 692 O O . ILE A 1 90 ? 177.622 -13.089 92.906 1.00 44.80 85 ILE A O 1
ATOM 697 N N . ARG A 1 91 ? 176.450 -11.644 94.203 1.00 33.31 86 ARG A N 1
ATOM 698 C CA . ARG A 1 91 ? 176.915 -10.451 93.527 1.00 30.81 86 ARG A CA 1
ATOM 699 C C . ARG A 1 91 ? 177.075 -9.306 94.505 1.00 32.60 86 ARG A C 1
ATOM 700 O O . ARG A 1 91 ? 176.362 -9.212 95.510 1.00 32.18 86 ARG A O 1
ATOM 708 N N . ASP A 1 92 ? 178.036 -8.448 94.186 1.00 26.17 87 ASP A N 1
ATOM 709 C CA . ASP A 1 92 ? 178.375 -7.271 94.950 1.00 24.85 87 ASP A CA 1
ATOM 710 C C . ASP A 1 92 ? 177.594 -6.079 94.382 1.00 30.50 87 ASP A C 1
ATOM 711 O O . ASP A 1 92 ? 177.785 -5.708 93.226 1.00 30.72 87 ASP A O 1
ATOM 716 N N . PRO A 1 93 ? 176.694 -5.482 95.181 1.00 30.97 88 PRO A N 1
ATOM 717 C CA . PRO A 1 93 ? 175.889 -4.366 94.663 1.00 28.01 88 PRO A CA 1
ATOM 718 C C . PRO A 1 93 ? 176.711 -3.142 94.284 1.00 25.29 88 PRO A C 1
ATOM 719 O O . PRO A 1 93 ? 176.212 -2.309 93.541 1.00 25.11 88 PRO A O 1
ATOM 723 N N . PHE A 1 94 ? 177.932 -3.019 94.796 1.00 28.50 89 PHE A N 1
ATOM 724 C CA . PHE A 1 94 ? 178.777 -1.878 94.443 1.00 27.24 89 PHE A CA 1
ATOM 725 C C . PHE A 1 94 ? 179.808 -2.242 93.377 1.00 26.32 89 PHE A C 1
ATOM 726 O O . PHE A 1 94 ? 180.626 -1.410 93.004 1.00 27.43 89 PHE A O 1
ATOM 734 N N . SER A 1 95 ? 179.770 -3.479 92.882 1.00 25.93 90 SER A N 1
ATOM 735 C CA . SER A 1 95 ? 180.743 -3.913 91.882 1.00 27.88 90 SER A CA 1
ATOM 736 C C . SER A 1 95 ? 180.287 -3.634 90.463 1.00 27.91 90 SER A C 1
ATOM 737 O O . SER A 1 95 ? 179.249 -4.121 90.036 1.00 29.37 90 SER A O 1
ATOM 740 N N . MET A 1 96 ? 181.079 -2.857 89.734 1.00 28.49 91 MET A N 1
ATOM 741 C CA . MET A 1 96 ? 180.782 -2.548 88.349 1.00 23.01 91 MET A CA 1
ATOM 742 C C . MET A 1 96 ? 181.101 -3.750 87.454 1.00 31.28 91 MET A C 1
ATOM 743 O O . MET A 1 96 ? 180.488 -3.918 86.398 1.00 28.52 91 MET A O 1
ATOM 748 N N . ASN A 1 97 ? 182.051 -4.593 87.872 1.00 32.47 92 ASN A N 1
ATOM 749 C CA . ASN A 1 97 ? 182.295 -5.837 87.148 1.00 29.77 92 ASN A CA 1
ATOM 750 C C . ASN A 1 97 ? 181.038 -6.680 87.159 1.00 32.57 92 ASN A C 1
ATOM 751 O O . ASN A 1 97 ? 180.598 -7.168 86.110 1.00 32.08 92 ASN A O 1
ATOM 756 N N . ASP A 1 98 ? 180.464 -6.842 88.353 1.00 30.78 93 ASP A N 1
ATOM 757 C CA . ASP A 1 98 ? 179.265 -7.654 88.522 1.00 28.98 93 ASP A CA 1
ATOM 758 C C . ASP A 1 98 ? 178.113 -7.036 87.735 1.00 28.41 93 ASP A C 1
ATOM 759 O O . ASP A 1 98 ? 177.323 -7.742 87.123 1.00 28.70 93 ASP A O 1
ATOM 764 N N . THR A 1 99 ? 178.034 -5.715 87.732 1.00 28.33 94 THR A N 1
ATOM 765 C CA . THR A 1 99 ? 176.998 -5.037 86.971 1.00 30.42 94 THR A CA 1
ATOM 766 C C . THR A 1 99 ? 177.236 -5.242 85.478 1.00 27.67 94 THR A C 1
ATOM 767 O O . THR A 1 99 ? 176.302 -5.537 84.735 1.00 24.99 94 THR A O 1
ATOM 771 N N . THR A 1 100 ? 178.497 -5.119 85.059 1.00 28.87 95 THR A N 1
ATOM 772 C CA . THR A 1 100 ? 178.895 -5.336 83.668 1.00 27.52 95 THR A CA 1
ATOM 773 C C . THR A 1 100 ? 178.566 -6.742 83.176 1.00 31.17 95 THR A C 1
ATOM 774 O O . THR A 1 100 ? 178.114 -6.895 82.043 1.00 32.72 95 THR A O 1
ATOM 778 N N . LYS A 1 101 ? 178.797 -7.758 84.019 1.00 29.04 96 LYS A N 1
ATOM 779 C CA . LYS A 1 101 ? 178.595 -9.162 83.642 1.00 28.54 96 LYS A CA 1
ATOM 780 C C . LYS A 1 101 ? 177.162 -9.460 83.235 1.00 32.47 96 LYS A C 1
ATOM 781 O O . LYS A 1 101 ? 176.909 -10.192 82.276 1.00 30.97 96 LYS A O 1
ATOM 787 N N . LYS A 1 102 ? 176.219 -8.900 83.979 1.00 31.30 97 LYS A N 1
ATOM 788 C CA . LYS A 1 102 ? 174.817 -9.124 83.686 1.00 30.14 97 LYS A CA 1
ATOM 789 C C . LYS A 1 102 ? 174.428 -8.738 82.242 1.00 30.36 97 LYS A C 1
ATOM 790 O O . LYS A 1 102 ? 173.471 -9.275 81.702 1.00 31.46 97 LYS A O 1
ATOM 796 N N . PHE A 1 103 ? 175.177 -7.830 81.614 1.00 32.14 98 PHE A N 1
ATOM 797 C CA . PHE A 1 103 ? 174.775 -7.251 80.324 1.00 29.78 98 PHE A CA 1
ATOM 798 C C . PHE A 1 103 ? 175.765 -7.551 79.205 1.00 31.04 98 PHE A C 1
ATOM 799 O O . PHE A 1 103 ? 175.392 -7.638 78.032 1.00 32.50 98 PHE A O 1
ATOM 807 N N . LEU A 1 104 ? 177.030 -7.676 79.582 1.00 30.91 99 LEU A N 1
ATOM 808 C CA . LEU A 1 104 ? 178.099 -8.020 78.656 1.00 33.23 99 LEU A CA 1
ATOM 809 C C . LEU A 1 104 ? 177.983 -9.455 78.209 1.00 37.29 99 LEU A C 1
ATOM 810 O O . LEU A 1 104 ? 178.038 -9.757 77.023 1.00 42.37 99 LEU A O 1
ATOM 815 N N . LEU A 1 105 ? 177.872 -10.347 79.184 1.00 38.08 100 LEU A N 1
ATOM 816 C CA . LEU A 1 105 ? 177.765 -11.757 78.896 1.00 37.05 100 LEU A CA 1
ATOM 817 C C . LEU A 1 105 ? 176.459 -11.967 78.153 1.00 38.89 100 LEU A C 1
ATOM 818 O O . LEU A 1 105 ? 175.419 -11.477 78.575 1.00 44.28 100 LEU A O 1
ATOM 823 N N . GLU A 1 106 ? 176.525 -12.656 77.021 1.00 45.43 101 GLU A N 1
ATOM 824 C CA . GLU A 1 106 ? 175.352 -12.824 76.166 1.00 50.86 101 GLU A CA 1
ATOM 825 C C . GLU A 1 106 ? 174.711 -14.195 76.361 1.00 50.53 101 GLU A C 1
ATOM 826 O O . GLU A 1 106 ? 175.319 -15.217 76.052 1.00 56.44 101 GLU A O 1
ATOM 832 N N . ASN A 1 107 ? 173.480 -14.198 76.868 1.00 49.42 102 ASN A N 1
ATOM 833 C CA . ASN A 1 107 ? 172.752 -15.419 77.196 1.00 45.08 102 ASN A CA 1
ATOM 834 C C . ASN A 1 107 ? 173.503 -16.283 78.226 1.00 50.37 102 ASN A C 1
ATOM 835 O O . ASN A 1 107 ? 173.532 -17.516 78.136 1.00 55.35 102 ASN A O 1
ATOM 840 N N . ASN A 1 108 ? 174.113 -15.628 79.207 1.00 49.19 103 ASN A N 1
ATOM 841 C CA . ASN A 1 108 ? 174.763 -16.336 80.307 1.00 47.09 103 ASN A CA 1
ATOM 842 C C . ASN A 1 108 ? 173.780 -16.465 81.474 1.00 44.73 103 ASN A C 1
ATOM 843 O O . ASN A 1 108 ? 172.914 -15.598 81.666 1.00 45.64 103 ASN A O 1
ATOM 848 N N . PRO A 1 109 ? 173.877 -17.569 82.228 1.00 39.82 104 PRO A N 1
ATOM 849 C CA . PRO A 1 109 ? 173.021 -17.751 83.402 1.00 37.03 104 PRO A CA 1
ATOM 850 C C . PRO A 1 109 ? 173.289 -16.718 84.503 1.00 37.84 104 PRO A C 1
ATOM 851 O O . PRO A 1 109 ? 172.431 -16.527 85.346 1.00 37.43 104 PRO A O 1
ATOM 855 N N . TYR A 1 110 ? 174.463 -16.094 84.522 1.00 40.15 105 TYR A N 1
ATOM 856 C CA . TYR A 1 110 ? 174.789 -15.190 85.613 1.00 35.36 105 TYR A CA 1
ATOM 857 C C . TYR A 1 110 ? 173.686 -14.186 85.847 1.00 36.68 105 TYR A C 1
ATOM 858 O O . TYR A 1 110 ? 173.308 -13.915 86.992 1.00 36.17 105 TYR A O 1
ATOM 867 N N . ALA A 1 111 ? 173.172 -13.643 84.746 1.00 41.02 106 ALA A N 1
ATOM 868 C CA . ALA A 1 111 ? 172.232 -12.536 84.810 1.00 36.23 106 ALA A CA 1
ATOM 869 C C . ALA A 1 111 ? 171.066 -12.874 85.743 1.00 35.19 106 ALA A C 1
ATOM 870 O O . ALA A 1 111 ? 170.680 -12.036 86.557 1.00 38.65 106 ALA A O 1
ATOM 872 N N . TYR A 1 112 ? 170.522 -14.091 85.664 1.00 32.02 107 TYR A N 1
ATOM 873 C CA . TYR A 1 112 ? 169.427 -14.452 86.579 1.00 31.18 107 TYR A CA 1
ATOM 874 C C . TYR A 1 112 ? 169.881 -15.226 87.808 1.00 31.14 107 TYR A C 1
ATOM 875 O O . TYR A 1 112 ? 169.361 -15.006 88.908 1.00 30.00 107 TYR A O 1
ATOM 884 N N . LEU A 1 113 ? 170.861 -16.104 87.647 1.00 31.07 108 LEU A N 1
ATOM 885 C CA . LEU A 1 113 ? 171.299 -16.926 88.764 1.00 29.72 108 LEU A CA 1
ATOM 886 C C . LEU A 1 113 ? 171.899 -16.074 89.887 1.00 30.78 108 LEU A C 1
ATOM 887 O O . LEU A 1 113 ? 172.023 -16.537 91.030 1.00 28.46 108 LEU A O 1
ATOM 892 N N . SER A 1 114 ? 172.227 -14.819 89.579 1.00 31.48 109 SER A N 1
ATOM 893 C CA . SER A 1 114 ? 172.652 -13.876 90.623 1.00 33.46 109 SER A CA 1
ATOM 894 C C . SER A 1 114 ? 171.468 -13.230 91.383 1.00 28.95 109 SER A C 1
ATOM 895 O O . SER A 1 114 ? 171.673 -12.621 92.423 1.00 31.21 109 SER A O 1
ATOM 898 N N . HIS A 1 115 ? 170.244 -13.385 90.878 1.00 28.67 110 HIS A N 1
ATOM 899 C CA . HIS A 1 115 ? 169.051 -12.867 91.560 1.00 28.26 110 HIS A CA 1
ATOM 900 C C . HIS A 1 115 ? 168.085 -13.954 92.069 1.00 29.56 110 HIS A C 1
ATOM 901 O O . HIS A 1 115 ? 167.240 -13.695 92.946 1.00 29.62 110 HIS A O 1
ATOM 908 N N . TYR A 1 116 ? 168.196 -15.161 91.516 1.00 29.60 111 TYR A N 1
ATOM 909 C CA . TYR A 1 116 ? 167.261 -16.236 91.839 1.00 26.85 111 TYR A CA 1
ATOM 910 C C . TYR A 1 116 ? 167.974 -17.568 91.992 1.00 25.87 111 TYR A C 1
ATOM 911 O O . TYR A 1 116 ? 169.125 -17.719 91.602 1.00 31.40 111 TYR A O 1
ATOM 920 N N . CYS A 1 117 ? 167.287 -18.535 92.576 1.00 25.89 112 CYS A N 1
ATOM 921 C CA . CYS A 1 117 ? 167.867 -19.851 92.808 1.00 27.71 112 CYS A CA 1
ATOM 922 C C . CYS A 1 117 ? 167.949 -20.632 91.510 1.00 29.53 112 CYS A C 1
ATOM 923 O O . CYS A 1 117 ? 168.679 -21.615 91.418 1.00 33.33 112 CYS A O 1
ATOM 926 N N . SER A 1 118 ? 167.192 -20.187 90.511 1.00 29.38 113 SER A N 1
ATOM 927 C CA . SER A 1 118 ? 167.064 -20.915 89.253 1.00 29.03 113 SER A CA 1
ATOM 928 C C . SER A 1 118 ? 166.402 -20.063 88.180 1.00 28.80 113 SER A C 1
ATOM 929 O O . SER A 1 118 ? 165.798 -19.024 88.474 1.00 28.48 113 SER A O 1
ATOM 932 N N . LYS A 1 119 ? 166.491 -20.510 86.934 1.00 28.86 114 LYS A N 1
ATOM 933 C CA . LYS A 1 119 ? 165.820 -19.784 85.877 1.00 26.78 114 LYS A CA 1
ATOM 934 C C . LYS A 1 119 ? 164.336 -19.908 86.104 1.00 21.34 114 LYS A C 1
ATOM 935 O O . LYS A 1 119 ? 163.592 -18.978 85.856 1.00 27.86 114 LYS A O 1
ATOM 941 N N . PHE A 1 120 ? 163.902 -21.057 86.594 1.00 27.34 115 PHE A N 1
ATOM 942 C CA . PHE A 1 120 ? 162.482 -21.268 86.822 1.00 26.03 115 PHE A CA 1
ATOM 943 C C . PHE A 1 120 ? 161.892 -20.171 87.711 1.00 27.59 115 PHE A C 1
ATOM 944 O O . PHE A 1 120 ? 160.889 -19.535 87.347 1.00 28.09 115 PHE A O 1
ATOM 952 N N . HIS A 1 121 ? 162.522 -19.909 88.852 1.00 24.28 116 HIS A N 1
ATOM 953 C CA . HIS A 1 121 ? 162.032 -18.839 89.716 1.00 24.29 116 HIS A CA 1
ATOM 954 C C . HIS A 1 121 ? 162.252 -17.425 89.155 1.00 26.61 116 HIS A C 1
ATOM 955 O O . HIS A 1 121 ? 161.460 -16.526 89.444 1.00 24.95 116 HIS A O 1
ATOM 962 N N . PHE A 1 122 ? 163.297 -17.221 88.348 1.00 27.55 117 PHE A N 1
ATOM 963 C CA . PHE A 1 122 ? 163.420 -15.974 87.592 1.00 24.38 117 PHE A CA 1
ATOM 964 C C . PHE A 1 122 ? 162.169 -15.717 86.759 1.00 24.39 117 PHE A C 1
ATOM 965 O O . PHE A 1 122 ? 161.638 -14.608 86.742 1.00 25.52 117 PHE A O 1
ATOM 973 N N . ARG A 1 123 ? 161.712 -16.752 86.057 1.00 26.35 118 ARG A N 1
ATOM 974 C CA . ARG A 1 123 ? 160.513 -16.682 85.221 1.00 23.29 118 ARG A CA 1
ATOM 975 C C . ARG A 1 123 ? 159.244 -16.426 86.007 1.00 23.73 118 ARG A C 1
ATOM 976 O O . ARG A 1 123 ? 158.436 -15.583 85.630 1.00 25.32 118 ARG A O 1
ATOM 984 N N . CYS A 1 124 ? 159.045 -17.194 87.071 1.00 21.87 119 CYS A N 1
ATOM 985 C CA . CYS A 1 124 ? 157.917 -16.972 87.952 1.00 23.75 119 CYS A CA 1
ATOM 986 C C . CYS A 1 124 ? 157.892 -15.529 88.472 1.00 23.97 119 CYS A C 1
ATOM 987 O O . CYS A 1 124 ? 156.844 -14.876 88.486 1.00 24.59 119 CYS A O 1
ATOM 990 N N . SER A 1 125 ? 159.047 -15.025 88.882 1.00 24.30 120 SER A N 1
ATOM 991 C CA . SER A 1 125 ? 159.127 -13.686 89.441 1.00 23.02 120 SER A CA 1
ATOM 992 C C . SER A 1 125 ? 158.805 -12.629 88.404 1.00 24.19 120 SER A C 1
ATOM 993 O O . SER A 1 125 ? 158.191 -11.610 88.721 1.00 29.49 120 SER A O 1
ATOM 996 N N . GLN A 1 126 ? 159.218 -12.861 87.168 1.00 17.83 121 GLN A N 1
ATOM 997 C CA . GLN A 1 126 ? 159.063 -11.849 86.134 1.00 22.50 121 GLN A CA 1
ATOM 998 C C . GLN A 1 126 ? 157.665 -11.893 85.516 1.00 24.19 121 GLN A C 1
ATOM 999 O O . GLN A 1 126 ? 157.080 -10.855 85.199 1.00 26.68 121 GLN A O 1
ATOM 1005 N N . PHE A 1 127 ? 157.142 -13.105 85.346 1.00 24.21 122 PHE A N 1
ATOM 1006 C CA . PHE A 1 127 ? 155.766 -13.358 84.930 1.00 20.05 122 PHE A CA 1
ATOM 1007 C C . PHE A 1 127 ? 154.788 -12.653 85.864 1.00 23.87 122 PHE A C 1
ATOM 1008 O O . PHE A 1 127 ? 153.815 -12.025 85.433 1.00 27.90 122 PHE A O 1
ATOM 1016 N N . TYR A 1 128 ? 155.059 -12.757 87.160 1.00 24.99 123 TYR A N 1
ATOM 1017 C CA . TYR A 1 128 ? 154.287 -12.061 88.189 1.00 23.90 123 TYR A CA 1
ATOM 1018 C C . TYR A 1 128 ? 154.394 -10.554 88.042 1.00 24.86 123 TYR A C 1
ATOM 1019 O O . TYR A 1 128 ? 153.390 -9.859 87.959 1.00 29.38 123 TYR A O 1
ATOM 1028 N N . GLN A 1 129 ? 155.622 -10.057 87.987 1.00 24.42 124 GLN A N 1
ATOM 1029 C CA . GLN A 1 129 ? 155.890 -8.627 88.022 1.00 23.80 124 GLN A CA 1
ATOM 1030 C C . GLN A 1 129 ? 155.255 -7.788 86.904 1.00 28.00 124 GLN A C 1
ATOM 1031 O O . GLN A 1 129 ? 154.769 -6.673 87.149 1.00 30.26 124 GLN A O 1
ATOM 1037 N N . VAL A 1 130 ? 155.270 -8.307 85.679 1.00 26.77 125 VAL A N 1
ATOM 1038 C CA . VAL A 1 130 ? 154.814 -7.541 84.525 1.00 25.75 125 VAL A CA 1
ATOM 1039 C C . VAL A 1 130 ? 153.291 -7.414 84.499 1.00 26.77 125 VAL A C 1
ATOM 1040 O O . VAL A 1 130 ? 152.728 -6.684 83.684 1.00 31.44 125 VAL A O 1
ATOM 1044 N N . GLN A 1 131 ? 152.621 -8.126 85.394 1.00 25.61 126 GLN A N 1
ATOM 1045 C CA . GLN A 1 131 ? 151.171 -8.032 85.490 1.00 27.74 126 GLN A CA 1
ATOM 1046 C C . GLN A 1 131 ? 150.740 -7.007 86.526 1.00 29.84 126 GLN A C 1
ATOM 1047 O O . GLN A 1 131 ? 149.544 -6.777 86.714 1.00 29.92 126 GLN A O 1
ATOM 1053 N N . LEU A 1 132 ? 151.711 -6.423 87.223 1.00 26.20 127 LEU A N 1
ATOM 1054 C CA . LEU A 1 132 ? 151.404 -5.545 88.326 1.00 24.73 127 LEU A CA 1
ATOM 1055 C C . LEU A 1 132 ? 151.092 -4.163 87.796 1.00 28.34 127 LEU A C 1
ATOM 1056 O O . LEU A 1 132 ? 151.710 -3.700 86.852 1.00 33.92 127 LEU A O 1
ATOM 1061 N N . SER A 1 133 ? 150.145 -3.485 88.420 1.00 31.72 128 SER A N 1
ATOM 1062 C CA . SER A 1 133 ? 149.764 -2.174 87.956 1.00 22.60 128 SER A CA 1
ATOM 1063 C C . SER A 1 133 ? 150.790 -1.119 88.279 1.00 31.23 128 SER A C 1
ATOM 1064 O O . SER A 1 133 ? 151.378 -1.142 89.362 1.00 34.61 128 SER A O 1
ATOM 1067 N N . ASP A 1 134 ? 150.971 -0.162 87.367 1.00 33.75 129 ASP A N 1
ATOM 1068 C CA . ASP A 1 134 ? 151.812 1.018 87.626 1.00 33.80 129 ASP A CA 1
ATOM 1069 C C . ASP A 1 134 ? 151.099 2.096 88.460 1.00 31.48 129 ASP A C 1
ATOM 1070 O O . ASP A 1 134 ? 151.678 3.122 88.819 1.00 30.76 129 ASP A O 1
ATOM 1075 N N . GLU A 1 135 ? 149.830 1.875 88.746 1.00 31.34 130 GLU A N 1
ATOM 1076 C CA . GLU A 1 135 ? 149.077 2.825 89.535 1.00 32.01 130 GLU A CA 1
ATOM 1077 C C . GLU A 1 135 ? 149.602 2.787 90.958 1.00 33.08 130 GLU A C 1
ATOM 1078 O O . GLU A 1 135 ? 149.776 1.704 91.521 1.00 32.45 130 GLU A O 1
ATOM 1084 N N . ALA A 1 136 ? 149.871 3.952 91.542 1.00 33.75 131 ALA A N 1
ATOM 1085 C CA . ALA A 1 136 ? 150.389 4.000 92.910 1.00 29.44 131 ALA A CA 1
ATOM 1086 C C . ALA A 1 136 ? 149.349 3.503 93.906 1.00 33.83 131 ALA A C 1
ATOM 1087 O O . ALA A 1 136 ? 148.137 3.655 93.711 1.00 33.35 131 ALA A O 1
ATOM 1089 N N . LEU A 1 137 ? 149.846 2.906 94.979 1.00 31.24 132 LEU A N 1
ATOM 1090 C CA . LEU A 1 137 ? 148.993 2.248 95.944 1.00 33.84 132 LEU A CA 1
ATOM 1091 C C . LEU A 1 137 ? 147.934 3.172 96.531 1.00 33.62 132 LEU A C 1
ATOM 1092 O O . LEU A 1 137 ? 146.776 2.777 96.652 1.00 37.18 132 LEU A O 1
ATOM 1097 N N . PHE A 1 138 ? 148.320 4.395 96.879 1.00 31.69 133 PHE A N 1
ATOM 1098 C CA . PHE A 1 138 ? 147.391 5.328 97.498 1.00 33.85 133 PHE A CA 1
ATOM 1099 C C . PHE A 1 138 ? 146.235 5.668 96.549 1.00 36.09 133 PHE A C 1
ATOM 1100 O O . PHE A 1 138 ? 145.126 5.969 96.996 1.00 34.99 133 PHE A O 1
ATOM 1108 N N . ALA A 1 139 ? 146.505 5.607 95.245 1.00 34.79 134 ALA A N 1
ATOM 1109 C CA . ALA A 1 139 ? 145.482 5.788 94.217 1.00 34.24 134 ALA A CA 1
ATOM 1110 C C . ALA A 1 139 ? 144.495 4.606 94.121 1.00 35.57 134 ALA A C 1
ATOM 1111 O O . ALA A 1 139 ? 143.416 4.731 93.555 1.00 35.48 134 ALA A O 1
ATOM 1113 N N . ARG A 1 140 ? 144.862 3.460 94.678 1.00 36.35 135 ARG A N 1
ATOM 1114 C CA . ARG A 1 140 ? 143.990 2.292 94.643 1.00 32.84 135 ARG A CA 1
ATOM 1115 C C . ARG A 1 140 ? 143.039 2.302 95.819 1.00 36.80 135 ARG A C 1
ATOM 1116 O O . ARG A 1 140 ? 143.145 1.453 96.720 1.00 34.59 135 ARG A O 1
ATOM 1124 N N . THR A 1 141 ? 142.119 3.265 95.803 1.00 33.64 136 THR A N 1
ATOM 1125 C CA . THR A 1 141 ? 141.180 3.468 96.901 1.00 34.59 136 THR A CA 1
ATOM 1126 C C . THR A 1 141 ? 140.501 2.194 97.362 1.00 39.61 136 THR A C 1
ATOM 1127 O O . THR A 1 141 ? 139.935 1.453 96.559 1.00 44.73 136 THR A O 1
ATOM 1131 N N . GLY A 1 142 ? 140.561 1.939 98.661 1.00 36.76 137 GLY A N 1
ATOM 1132 C CA . GLY A 1 142 ? 139.853 0.818 99.226 1.00 37.53 137 GLY A CA 1
ATOM 1133 C C . GLY A 1 142 ? 140.526 -0.538 99.214 1.00 42.28 137 GLY A C 1
ATOM 1134 O O . GLY A 1 142 ? 140.092 -1.407 99.973 1.00 47.21 137 GLY A O 1
ATOM 1135 N N . VAL A 1 143 ? 141.573 -0.742 98.404 1.00 39.81 138 VAL A N 1
ATOM 1136 C CA . VAL A 1 143 ? 142.178 -2.086 98.290 1.00 38.87 138 VAL A CA 1
ATOM 1137 C C . VAL A 1 143 ? 142.809 -2.589 99.576 1.00 38.37 138 VAL A C 1
ATOM 1138 O O . VAL A 1 143 ? 143.296 -3.709 99.614 1.00 41.27 138 VAL A O 1
ATOM 1142 N N . HIS A 1 144 ? 142.803 -1.770 100.622 1.00 40.55 139 HIS A N 1
ATOM 1143 C CA . HIS A 1 144 ? 143.434 -2.135 101.884 1.00 39.77 139 HIS A CA 1
ATOM 1144 C C . HIS A 1 144 ? 142.397 -2.469 102.949 1.00 43.36 139 HIS A C 1
ATOM 1145 O O . HIS A 1 144 ? 142.744 -2.894 104.057 1.00 42.92 139 HIS A O 1
ATOM 1152 N N . LEU A 1 145 ? 141.127 -2.276 102.602 1.00 45.30 140 LEU A N 1
ATOM 1153 C CA . LEU A 1 145 ? 140.024 -2.458 103.542 1.00 47.18 140 LEU A CA 1
ATOM 1154 C C . LEU A 1 145 ? 139.621 -3.922 103.695 1.00 55.93 140 LEU A C 1
ATOM 1155 O O . LEU A 1 145 ? 139.358 -4.620 102.703 1.00 55.77 140 LEU A O 1
ATOM 1160 N N . PHE A 1 146 ? 139.574 -4.362 104.954 1.00 57.10 141 PHE A N 1
ATOM 1161 C CA . PHE A 1 146 ? 139.217 -5.733 105.323 1.00 57.97 141 PHE A CA 1
ATOM 1162 C C . PHE A 1 146 ? 137.847 -6.118 104.805 1.00 62.65 141 PHE A C 1
ATOM 1163 O O . PHE A 1 146 ? 137.715 -7.073 104.056 1.00 71.03 141 PHE A O 1
ATOM 1171 N N . GLU A 1 147 ? 136.830 -5.375 105.208 1.00 61.90 142 GLU A N 1
ATOM 1172 C CA . GLU A 1 147 ? 135.487 -5.570 104.705 1.00 68.05 142 GLU A CA 1
ATOM 1173 C C . GLU A 1 147 ? 135.312 -4.567 103.575 1.00 66.89 142 GLU A C 1
ATOM 1174 O O . GLU A 1 147 ? 134.717 -3.507 103.739 1.00 64.17 142 GLU A O 1
ATOM 1180 N N . ASP A 1 148 ? 135.866 -4.916 102.416 1.00 65.94 143 ASP A N 1
ATOM 1181 C CA . ASP A 1 148 ? 135.926 -4.030 101.266 1.00 66.63 143 ASP A CA 1
ATOM 1182 C C . ASP A 1 148 ? 134.581 -4.067 100.535 1.00 67.85 143 ASP A C 1
ATOM 1183 O O . ASP A 1 148 ? 134.162 -5.123 100.045 1.00 63.04 143 ASP A O 1
ATOM 1188 N N . PRO A 1 149 ? 133.877 -2.923 100.491 1.00 68.03 144 PRO A N 1
ATOM 1189 C CA . PRO A 1 149 ? 132.640 -2.814 99.710 1.00 68.02 144 PRO A CA 1
ATOM 1190 C C . PRO A 1 149 ? 132.850 -3.123 98.218 1.00 69.43 144 PRO A C 1
ATOM 1191 O O . PRO A 1 149 ? 131.883 -3.337 97.488 1.00 73.84 144 PRO A O 1
ATOM 1195 N N . GLU A 1 150 ? 134.101 -3.143 97.774 1.00 63.55 145 GLU A N 1
ATOM 1196 C CA . GLU A 1 150 ? 134.406 -3.389 96.380 1.00 62.08 145 GLU A CA 1
ATOM 1197 C C . GLU A 1 150 ? 135.379 -4.555 96.286 1.00 60.37 145 GLU A C 1
ATOM 1198 O O . GLU A 1 150 ? 136.133 -4.672 95.320 1.00 58.18 145 GLU A O 1
ATOM 1204 N N . GLN A 1 151 ? 135.368 -5.405 97.308 1.00 62.20 146 GLN A N 1
ATOM 1205 C CA . GLN A 1 151 ? 136.289 -6.535 97.382 1.00 64.05 146 GLN A CA 1
ATOM 1206 C C . GLN A 1 151 ? 136.309 -7.316 96.081 1.00 63.60 146 GLN A C 1
ATOM 1207 O O . GLN A 1 151 ? 137.369 -7.547 95.499 1.00 62.26 146 GLN A O 1
ATOM 1213 N N . ASP A 1 152 ? 135.121 -7.698 95.629 1.00 64.23 147 ASP A N 1
ATOM 1214 C CA . ASP A 1 152 ? 134.967 -8.445 94.390 1.00 62.36 147 ASP A CA 1
ATOM 1215 C C . ASP A 1 152 ? 135.598 -7.702 93.220 1.00 58.96 147 ASP A C 1
ATOM 1216 O O . ASP A 1 152 ? 136.223 -8.317 92.354 1.00 60.15 147 ASP A O 1
ATOM 1221 N N . LYS A 1 153 ? 135.434 -6.381 93.201 1.00 56.46 148 LYS A N 1
ATOM 1222 C CA . LYS A 1 153 ? 135.969 -5.563 92.114 1.00 55.47 148 LYS A CA 1
ATOM 1223 C C . LYS A 1 153 ? 137.500 -5.528 92.154 1.00 54.02 148 LYS A C 1
ATOM 1224 O O . LYS A 1 153 ? 138.154 -5.690 91.122 1.00 54.45 148 LYS A O 1
ATOM 1230 N N . HIS A 1 154 ? 138.067 -5.326 93.344 1.00 55.86 149 HIS A N 1
ATOM 1231 C CA . HIS A 1 154 ? 139.521 -5.274 93.498 1.00 50.29 149 HIS A CA 1
ATOM 1232 C C . HIS A 1 154 ? 140.149 -6.638 93.221 1.00 49.08 149 HIS A C 1
ATOM 1233 O O . HIS A 1 154 ? 141.241 -6.723 92.666 1.00 47.98 149 HIS A O 1
ATOM 1240 N N . ASP A 1 155 ? 139.441 -7.699 93.596 1.00 49.01 150 ASP A N 1
ATOM 1241 C CA . ASP A 1 155 ? 139.855 -9.059 93.292 1.00 46.71 150 ASP A CA 1
ATOM 1242 C C . ASP A 1 155 ? 140.072 -9.287 91.802 1.00 51.53 150 ASP A C 1
ATOM 1243 O O . ASP A 1 155 ? 140.885 -10.126 91.399 1.00 53.42 150 ASP A O 1
ATOM 1248 N N . ILE A 1 156 ? 139.336 -8.544 90.986 1.00 47.12 151 ILE A N 1
ATOM 1249 C CA . ILE A 1 156 ? 139.414 -8.690 89.542 1.00 48.82 151 ILE A CA 1
ATOM 1250 C C . ILE A 1 156 ? 140.377 -7.675 88.936 1.00 46.68 151 ILE A C 1
ATOM 1251 O O . ILE A 1 156 ? 141.164 -8.003 88.042 1.00 45.96 151 ILE A O 1
ATOM 1256 N N . ASP A 1 157 ? 140.331 -6.447 89.438 1.00 44.49 152 ASP A N 1
ATOM 1257 C CA . ASP A 1 157 ? 141.195 -5.392 88.922 1.00 44.27 152 ASP A CA 1
ATOM 1258 C C . ASP A 1 157 ? 142.672 -5.622 89.214 1.00 41.03 152 ASP A C 1
ATOM 1259 O O . ASP A 1 157 ? 143.537 -5.064 88.545 1.00 39.33 152 ASP A O 1
ATOM 1264 N N . PHE A 1 158 ? 142.956 -6.438 90.222 1.00 44.48 153 PHE A N 1
ATOM 1265 C CA . PHE A 1 158 ? 144.327 -6.692 90.622 1.00 38.92 153 PHE A CA 1
ATOM 1266 C C . PHE A 1 158 ? 144.604 -8.179 90.665 1.00 39.45 153 PHE A C 1
ATOM 1267 O O . PHE A 1 158 ? 145.522 -8.632 91.342 1.00 39.42 153 PHE A O 1
ATOM 1275 N N . LYS A 1 159 ? 143.792 -8.926 89.923 1.00 41.10 154 LYS A N 1
ATOM 1276 C CA . LYS A 1 159 ? 144.072 -10.323 89.616 1.00 39.97 154 LYS A CA 1
ATOM 1277 C C . LYS A 1 159 ? 145.485 -10.473 89.085 1.00 39.30 154 LYS A C 1
ATOM 1278 O O . LYS A 1 159 ? 145.925 -9.700 88.221 1.00 35.46 154 LYS A O 1
ATOM 1284 N N . VAL A 1 160 ? 146.186 -11.463 89.632 1.00 34.56 155 VAL A N 1
ATOM 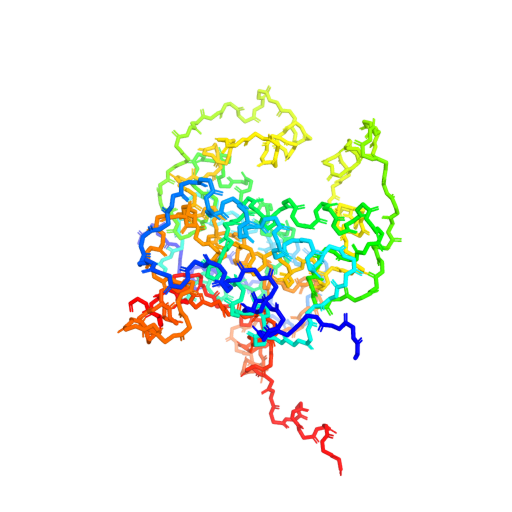1285 C CA . VAL A 1 160 ? 147.499 -11.855 89.166 1.00 30.58 155 VAL A CA 1
ATOM 1286 C C . VAL A 1 160 ? 147.440 -13.349 88.935 1.00 32.43 155 VAL A C 1
ATOM 1287 O O . VAL A 1 160 ? 146.923 -14.073 89.774 1.00 38.18 155 VAL A O 1
ATOM 1291 N N . THR A 1 161 ? 147.921 -13.801 87.782 1.00 28.72 156 THR A N 1
ATOM 1292 C CA . THR A 1 161 ? 148.025 -15.224 87.484 1.00 29.04 156 THR A CA 1
ATOM 1293 C C . THR A 1 161 ? 149.475 -15.660 87.650 1.00 33.10 156 THR A C 1
ATOM 1294 O O . THR A 1 161 ? 150.373 -15.059 87.062 1.00 38.39 156 THR A O 1
ATOM 1298 N N . LEU A 1 162 ? 149.724 -16.696 88.436 1.00 30.62 157 LEU A N 1
ATOM 1299 C CA . LEU A 1 162 ? 151.099 -17.130 88.635 1.00 32.21 157 LEU A CA 1
ATOM 1300 C C . LEU A 1 162 ? 151.539 -18.000 87.474 1.00 30.10 157 LEU A C 1
ATOM 1301 O O . LEU A 1 162 ? 150.723 -18.677 86.859 1.00 30.63 157 LEU A O 1
ATOM 1306 N N . PHE A 1 163 ? 152.835 -17.984 87.181 1.00 30.77 158 PHE A N 1
ATOM 1307 C CA . PHE A 1 163 ? 153.349 -18.740 86.053 1.00 28.38 158 PHE A CA 1
ATOM 1308 C C . PHE A 1 163 ? 153.027 -20.194 86.283 1.00 30.43 158 PHE A C 1
ATOM 1309 O O . PHE A 1 163 ? 152.565 -20.893 85.376 1.00 35.65 158 PHE A O 1
ATOM 1317 N N . GLU A 1 164 ? 153.216 -20.639 87.516 1.00 28.42 159 GLU A N 1
ATOM 1318 C CA . GLU A 1 164 ? 153.046 -22.050 87.806 1.00 29.91 159 GLU A CA 1
ATOM 1319 C C . GLU A 1 164 ? 151.569 -22.446 87.801 1.00 30.94 159 GLU A C 1
ATOM 1320 O O . GLU A 1 164 ? 151.257 -23.622 87.795 1.00 35.73 159 GLU A O 1
ATOM 1326 N N . GLU A 1 165 ? 150.661 -21.475 87.754 1.00 34.45 160 GLU A N 1
ATOM 1327 C CA . GLU A 1 165 ? 149.250 -21.782 87.526 1.00 29.01 160 GLU A CA 1
ATOM 1328 C C . GLU A 1 165 ? 149.022 -22.145 86.070 1.00 34.22 160 GLU A C 1
ATOM 1329 O O . GLU A 1 165 ? 148.185 -22.982 85.760 1.00 38.28 160 GLU A O 1
ATOM 1335 N N . LEU A 1 166 ? 149.750 -21.505 85.161 1.00 32.49 161 LEU A N 1
ATOM 1336 C CA . LEU A 1 166 ? 149.587 -21.833 83.750 1.00 31.62 161 LEU A CA 1
ATOM 1337 C C . LEU A 1 166 ? 150.235 -23.179 83.418 1.00 31.94 161 LEU A C 1
ATOM 1338 O O . LEU A 1 166 ? 149.664 -23.991 82.707 1.00 37.50 161 LEU A O 1
ATOM 1343 N N . LEU A 1 167 ? 151.434 -23.414 83.930 1.00 33.26 162 LEU A N 1
ATOM 1344 C CA . LEU A 1 167 ? 152.083 -24.703 83.760 1.00 31.41 162 LEU A CA 1
ATOM 1345 C C . LEU A 1 167 ? 151.187 -25.870 84.159 1.00 36.39 162 LEU A C 1
ATOM 1346 O O . LEU A 1 167 ? 151.003 -26.814 83.392 1.00 34.02 162 LEU A O 1
ATOM 1351 N N . ARG A 1 168 ? 150.646 -25.796 85.376 1.00 37.77 163 ARG A N 1
ATOM 1352 C CA . ARG A 1 168 ? 149.692 -26.785 85.888 1.00 37.03 163 ARG A CA 1
ATOM 1353 C C . ARG A 1 168 ? 148.532 -27.039 84.943 1.00 41.56 163 ARG A C 1
ATOM 1354 O O . ARG A 1 168 ? 148.257 -28.180 84.585 1.00 42.25 163 ARG A O 1
ATOM 1362 N N . GLU A 1 169 ? 147.859 -25.958 84.552 1.00 44.72 164 GLU A N 1
ATOM 1363 C CA . GLU A 1 169 ? 146.638 -26.013 83.744 1.00 45.43 164 GLU A CA 1
ATOM 1364 C C . GLU A 1 169 ? 146.756 -26.791 82.435 1.00 43.45 164 GLU A C 1
ATOM 1365 O O . GLU A 1 169 ? 145.749 -27.209 81.879 1.00 48.05 164 GLU A O 1
ATOM 1371 N N . LYS A 1 170 ? 147.966 -27.000 81.942 1.00 38.99 165 LYS A N 1
ATOM 1372 C CA . LYS A 1 170 ? 148.105 -27.652 80.657 1.00 38.67 165 LYS A CA 1
ATOM 1373 C C . LYS A 1 170 ? 148.426 -29.153 80.713 1.00 47.31 165 LYS A C 1
ATOM 1374 O O . LYS A 1 170 ? 148.221 -29.855 79.718 1.00 53.74 165 LYS A O 1
ATOM 1380 N N . ALA A 1 171 ? 148.898 -29.648 81.862 1.00 50.13 166 ALA A N 1
ATOM 1381 C CA . ALA A 1 171 ? 149.334 -31.049 81.995 1.00 45.04 166 ALA A CA 1
ATOM 1382 C C . ALA A 1 171 ? 148.327 -32.050 81.406 1.00 42.82 166 ALA A C 1
ATOM 1383 O O . ALA A 1 171 ? 147.105 -31.861 81.487 1.00 35.56 166 ALA A O 1
ATOM 1385 N N . SER A 1 172 ? 148.872 -33.096 80.790 1.00 46.73 167 SER A N 1
ATOM 1386 C CA . SER A 1 172 ? 148.092 -34.151 80.150 1.00 44.95 167 SER A CA 1
ATOM 1387 C C . SER A 1 172 ? 147.575 -35.172 81.151 1.00 41.31 167 SER A C 1
ATOM 1388 O O . SER A 1 172 ? 147.998 -35.205 82.298 1.00 42.80 167 SER A O 1
ATOM 1391 N N . GLU A 1 173 ? 146.696 -36.047 80.692 1.00 41.56 168 GLU A N 1
ATOM 1392 C CA . GLU A 1 173 ? 146.177 -37.104 81.542 1.00 38.37 168 GLU A CA 1
ATOM 1393 C C . GLU A 1 173 ? 147.292 -38.068 81.935 1.00 37.43 168 GLU A C 1
ATOM 1394 O O . GLU A 1 173 ? 147.340 -38.578 83.057 1.00 38.36 168 GLU A O 1
ATOM 1400 N N . GLU A 1 174 ? 148.205 -38.309 81.005 1.00 47.06 169 GLU A N 1
ATOM 1401 C CA . GLU A 1 174 ? 149.316 -39.209 81.277 1.00 45.51 169 GLU A CA 1
ATOM 1402 C C . GLU A 1 174 ? 150.205 -38.579 82.349 1.00 44.97 169 GLU A C 1
ATOM 1403 O O . GLU A 1 174 ? 150.681 -39.265 83.265 1.00 46.26 169 GLU A O 1
ATOM 1409 N N . ASP A 1 175 ? 150.407 -37.265 82.236 1.00 47.38 170 ASP A N 1
ATOM 1410 C CA . ASP A 1 175 ? 151.126 -36.484 83.253 1.00 45.16 170 ASP A CA 1
ATOM 1411 C C . ASP A 1 175 ? 150.410 -36.552 84.602 1.00 43.08 170 ASP A C 1
ATOM 1412 O O . ASP A 1 175 ? 150.986 -36.983 85.600 1.00 46.24 170 ASP A O 1
ATOM 1417 N N . ILE A 1 176 ? 149.148 -36.129 84.610 1.00 42.34 171 ILE A N 1
ATOM 1418 C CA . ILE A 1 176 ? 148.273 -36.230 85.778 1.00 40.67 171 ILE A CA 1
ATOM 1419 C C . ILE A 1 176 ? 148.340 -37.583 86.467 1.00 41.47 171 ILE A C 1
ATOM 1420 O O . ILE A 1 176 ? 148.473 -37.655 87.683 1.00 47.76 171 ILE A O 1
ATOM 1425 N N . LYS A 1 177 ? 148.208 -38.654 85.689 1.00 45.24 172 LYS A N 1
ATOM 1426 C CA . LYS A 1 177 ? 148.064 -39.994 86.262 1.00 49.85 172 LYS A CA 1
ATOM 1427 C C . LYS A 1 177 ? 149.307 -40.410 87.059 1.00 48.51 172 LYS A C 1
ATOM 1428 O O . LYS A 1 177 ? 149.196 -41.085 88.088 1.00 49.38 172 LYS A O 1
ATOM 1434 N N . SER A 1 178 ? 150.480 -39.993 86.586 1.00 46.83 173 SER A N 1
ATOM 1435 C CA . SER A 1 178 ? 151.741 -40.337 87.240 1.00 51.02 173 SER A CA 1
ATOM 1436 C C . SER A 1 178 ? 151.711 -40.045 88.744 1.00 59.61 173 SER A C 1
ATOM 1437 O O . SER A 1 178 ? 152.120 -40.883 89.553 1.00 67.03 173 SER A O 1
ATOM 1440 N N . LEU A 1 179 ? 151.205 -38.864 89.101 1.00 54.04 174 LEU A N 1
ATOM 1441 C CA . LEU A 1 179 ? 151.184 -38.385 90.481 1.00 48.71 174 LEU A CA 1
ATOM 1442 C C . LEU A 1 179 ? 150.373 -39.250 91.435 1.00 57.36 174 LEU A C 1
ATOM 1443 O O . LEU A 1 179 ? 150.733 -39.374 92.605 1.00 63.69 174 LEU A O 1
ATOM 1448 N N . ILE A 1 180 ? 149.286 -39.848 90.955 1.00 57.44 175 ILE A N 1
ATOM 1449 C CA . ILE A 1 180 ? 148.498 -40.742 91.807 1.00 61.20 175 ILE A CA 1
ATOM 1450 C C . ILE A 1 180 ? 149.214 -42.085 92.021 1.00 63.74 175 ILE A C 1
ATOM 1451 O O . ILE A 1 180 ? 149.578 -42.428 93.149 1.00 63.83 175 ILE A O 1
ATOM 1456 N N . SER A 1 181 ? 149.395 -42.828 90.925 1.00 68.69 176 SER A N 1
ATOM 1457 C CA . SER A 1 181 ? 150.074 -44.137 90.895 1.00 69.69 176 SER A CA 1
ATOM 1458 C C . SER A 1 181 ? 149.337 -45.235 91.666 1.00 55.90 176 SER A C 1
ATOM 1459 O O . SER A 1 181 ? 149.003 -46.282 91.097 1.00 44.55 176 SER A O 1
ATOM 1462 N N . SER B 1 4 ? 148.305 -10.304 52.546 1.00 74.79 -1 SER B N 1
ATOM 1463 C CA . SER B 1 4 ? 147.932 -9.525 53.721 1.00 71.47 -1 SER B CA 1
ATOM 1464 C C . SER B 1 4 ? 149.030 -8.533 54.117 1.00 73.16 -1 SER B C 1
ATOM 1465 O O . SER B 1 4 ? 148.756 -7.507 54.745 1.00 76.63 -1 SER B O 1
ATOM 1468 N N . GLY B 1 5 ? 150.268 -8.821 53.723 1.00 70.20 0 GLY B N 1
ATOM 1469 C CA . GLY B 1 5 ? 151.404 -8.052 54.211 1.00 62.50 0 GLY B CA 1
ATOM 1470 C C . GLY B 1 5 ? 151.914 -8.609 55.536 1.00 63.19 0 GLY B C 1
ATOM 1471 O O . GLY B 1 5 ? 153.111 -8.537 55.853 1.00 57.84 0 GLY B O 1
ATOM 1472 N N . MET B 1 6 ? 150.989 -9.185 56.303 1.00 62.81 1 MET B N 1
ATOM 1473 C CA . MET B 1 6 ? 151.272 -9.750 57.615 1.00 56.98 1 MET B CA 1
ATOM 1474 C C . MET B 1 6 ? 151.417 -11.270 57.544 1.00 52.74 1 MET B C 1
ATOM 1475 O O . MET B 1 6 ? 150.764 -11.913 56.732 1.00 57.01 1 MET B O 1
ATOM 1480 N N . ALA B 1 7 ? 152.255 -11.848 58.401 1.00 46.03 2 ALA B N 1
ATOM 1481 C CA . ALA B 1 7 ? 152.536 -13.277 58.322 1.00 41.46 2 ALA B CA 1
ATOM 1482 C C . ALA B 1 7 ? 151.465 -14.131 59.005 1.00 44.98 2 ALA B C 1
ATOM 1483 O O . ALA B 1 7 ? 151.043 -13.849 60.123 1.00 48.50 2 ALA B O 1
ATOM 1485 N N . THR B 1 8 ? 151.024 -15.180 58.323 1.00 44.55 3 THR B N 1
ATOM 1486 C CA . THR B 1 8 ? 150.061 -16.097 58.908 1.00 41.97 3 THR B CA 1
ATOM 1487 C C . THR B 1 8 ? 150.768 -17.409 59.185 1.00 40.41 3 THR B C 1
ATOM 1488 O O . THR B 1 8 ? 151.948 -17.566 58.832 1.00 38.98 3 THR B O 1
ATOM 1492 N N . ILE B 1 9 ? 150.058 -18.344 59.811 1.00 34.42 4 ILE B N 1
ATOM 1493 C CA . ILE B 1 9 ? 150.667 -19.606 60.188 1.00 32.75 4 ILE B CA 1
ATOM 1494 C C . ILE B 1 9 ? 151.213 -20.286 58.959 1.00 39.28 4 ILE B C 1
ATOM 1495 O O . ILE B 1 9 ? 152.328 -20.813 58.967 1.00 41.50 4 ILE B O 1
ATOM 1500 N N . GLU B 1 10 ? 150.466 -20.267 57.866 1.00 42.21 5 GLU B N 1
ATOM 1501 C CA . GLU B 1 10 ? 151.004 -20.980 56.728 1.00 44.92 5 GLU B CA 1
ATOM 1502 C C . GLU B 1 10 ? 152.027 -20.147 55.983 1.00 45.88 5 GLU B C 1
ATOM 1503 O O . GLU B 1 10 ? 152.870 -20.709 55.285 1.00 51.71 5 GLU B O 1
ATOM 1509 N N . ASP B 1 11 ? 152.002 -18.829 56.161 1.00 45.30 6 ASP B N 1
ATOM 1510 C CA . ASP B 1 11 ? 153.109 -18.017 55.666 1.00 45.07 6 ASP B CA 1
ATOM 1511 C C . ASP B 1 11 ? 154.403 -18.464 56.355 1.00 43.83 6 ASP B C 1
ATOM 1512 O O . ASP B 1 11 ? 155.464 -18.519 55.726 1.00 43.16 6 ASP B O 1
ATOM 1517 N N . ILE B 1 12 ? 154.301 -18.815 57.636 1.00 39.14 7 ILE B N 1
ATOM 1518 C CA . ILE B 1 12 ? 155.431 -19.384 58.366 1.00 41.16 7 ILE B CA 1
ATOM 1519 C C . ILE B 1 12 ? 155.829 -20.746 57.801 1.00 42.69 7 ILE B C 1
ATOM 1520 O O . ILE B 1 12 ? 157.012 -21.049 57.641 1.00 44.93 7 ILE B O 1
ATOM 1525 N N . LYS B 1 13 ? 154.826 -21.566 57.504 1.00 48.08 8 LYS B N 1
ATOM 1526 C CA . LYS B 1 13 ? 155.048 -22.911 56.968 1.00 46.86 8 LYS B CA 1
ATOM 1527 C C . LYS B 1 13 ? 155.672 -22.872 55.566 1.00 46.41 8 LYS B C 1
ATOM 1528 O O . LYS B 1 13 ? 156.658 -23.567 55.304 1.00 46.45 8 LYS B O 1
ATOM 1534 N N . GLU B 1 14 ? 155.101 -22.057 54.679 1.00 43.92 9 GLU B N 1
ATOM 1535 C CA . GLU B 1 14 ? 155.639 -21.885 53.335 1.00 46.18 9 GLU B CA 1
ATOM 1536 C C . GLU B 1 14 ? 157.093 -21.450 53.389 1.00 44.03 9 GLU B C 1
ATOM 1537 O O . GLU B 1 14 ? 157.973 -22.086 52.807 1.00 42.51 9 GLU B O 1
ATOM 1543 N N . THR B 1 15 ? 157.346 -20.368 54.111 1.00 42.50 10 THR B N 1
ATOM 1544 C CA . THR B 1 15 ? 158.674 -19.769 54.114 1.00 37.97 10 THR B CA 1
ATOM 1545 C C . THR B 1 15 ? 159.759 -20.606 54.816 1.00 39.11 10 THR B C 1
ATOM 1546 O O . THR B 1 15 ? 160.927 -20.551 54.431 1.00 38.85 10 THR B O 1
ATOM 1550 N N . ALA B 1 16 ? 159.397 -21.393 55.823 1.00 35.74 11 ALA B N 1
ATOM 1551 C CA . ALA B 1 16 ? 160.437 -21.954 56.677 1.00 33.99 11 ALA B CA 1
ATOM 1552 C C . ALA B 1 16 ? 160.563 -23.473 56.665 1.00 38.62 11 ALA B C 1
ATOM 1553 O O . ALA B 1 16 ? 161.663 -23.999 56.849 1.00 34.43 11 ALA B O 1
ATOM 1555 N N . LEU B 1 17 ? 159.453 -24.178 56.458 1.00 38.44 12 LEU B N 1
ATOM 1556 C CA . LEU B 1 17 ? 159.388 -25.585 56.850 1.00 40.10 12 LEU B CA 1
ATOM 1557 C C . LEU B 1 17 ? 159.309 -26.589 55.693 1.00 42.11 12 LEU B C 1
ATOM 1558 O O . LEU B 1 17 ? 159.503 -27.799 55.879 1.00 39.89 12 LEU B O 1
ATOM 1563 N N . ILE B 1 18 ? 159.023 -26.080 54.503 1.00 44.83 13 ILE B N 1
ATOM 1564 C CA . ILE B 1 18 ? 158.873 -26.916 53.317 1.00 44.15 13 ILE B CA 1
ATOM 1565 C C . ILE B 1 18 ? 160.028 -27.926 53.096 1.00 43.29 13 ILE B C 1
ATOM 1566 O O . ILE B 1 18 ? 159.776 -29.097 52.819 1.00 43.98 13 ILE B O 1
ATOM 1571 N N . PRO B 1 19 ? 161.290 -27.503 53.259 1.00 40.53 14 PRO B N 1
ATOM 1572 C CA . PRO B 1 19 ? 162.349 -28.486 52.992 1.00 38.23 14 PRO B CA 1
ATOM 1573 C C . PRO B 1 19 ? 162.564 -29.577 54.038 1.00 42.12 14 PRO B C 1
ATOM 1574 O O . PRO B 1 19 ? 163.362 -30.484 53.800 1.00 46.57 14 PRO B O 1
ATOM 1578 N N . PHE B 1 20 ? 161.891 -29.513 55.175 1.00 42.73 15 PHE B N 1
ATOM 1579 C CA . PHE B 1 20 ? 162.285 -30.391 56.276 1.00 46.34 15 PHE B CA 1
ATOM 1580 C C . PHE B 1 20 ? 161.215 -31.390 56.654 1.00 48.77 15 PHE B C 1
ATOM 1581 O O . PHE B 1 20 ? 161.319 -32.076 57.678 1.00 46.00 15 PHE B O 1
ATOM 1589 N N . GLN B 1 21 ? 160.202 -31.495 55.800 1.00 48.52 16 GLN B N 1
ATOM 1590 C CA . GLN B 1 21 ? 159.097 -32.403 56.053 1.00 47.45 16 GLN B CA 1
ATOM 1591 C C . GLN B 1 21 ? 159.532 -33.859 55.913 1.00 51.74 16 GLN B C 1
ATOM 1592 O O . GLN B 1 21 ? 158.868 -34.758 56.410 1.00 49.90 16 GLN B O 1
ATOM 1598 N N . LYS B 1 22 ? 160.668 -34.071 55.253 1.00 56.49 17 LYS B N 1
ATOM 1599 C CA . LYS B 1 22 ? 161.204 -35.401 54.994 1.00 54.21 17 LYS B CA 1
ATOM 1600 C C . LYS B 1 22 ? 161.406 -36.234 56.261 1.00 58.54 17 LYS B C 1
ATOM 1601 O O . LYS B 1 22 ? 161.181 -37.444 56.254 1.00 61.44 17 LYS B O 1
ATOM 1607 N N . HIS B 1 23 ? 161.842 -35.598 57.346 1.00 61.24 18 HIS B N 1
ATOM 1608 C CA . HIS B 1 23 ? 162.133 -36.337 58.578 1.00 53.28 18 HIS B CA 1
ATOM 1609 C C . HIS B 1 23 ? 161.726 -35.610 59.843 1.00 52.98 18 HIS B C 1
ATOM 1610 O O . HIS B 1 23 ? 161.639 -34.381 59.892 1.00 52.20 18 HIS B O 1
ATOM 1617 N N . ARG B 1 24 ? 161.498 -36.388 60.886 1.00 50.32 19 ARG B N 1
ATOM 1618 C CA . ARG B 1 24 ? 160.822 -35.875 62.053 1.00 47.16 19 ARG B CA 1
ATOM 1619 C C . ARG B 1 24 ? 161.879 -35.276 62.990 1.00 48.03 19 ARG B C 1
ATOM 1620 O O . ARG B 1 24 ? 161.585 -34.448 63.856 1.00 46.25 19 ARG B O 1
ATOM 1628 N N . GLN B 1 25 ? 163.129 -35.655 62.766 1.00 45.96 20 GLN B N 1
ATOM 1629 C CA . GLN B 1 25 ? 164.227 -35.127 63.565 1.00 45.68 20 GLN B CA 1
ATOM 1630 C C . GLN B 1 25 ? 165.111 -34.162 62.750 1.00 45.67 20 GLN B C 1
ATOM 1631 O O . GLN B 1 25 ? 165.732 -34.558 61.762 1.00 49.84 20 GLN B O 1
ATOM 1637 N N . LEU B 1 26 ? 165.149 -32.897 63.162 1.00 42.11 21 LEU B N 1
ATOM 1638 C CA . LEU B 1 26 ? 166.024 -31.903 62.544 1.00 38.18 21 LEU B CA 1
ATOM 1639 C C . LEU B 1 26 ? 167.465 -32.018 63.026 1.00 41.15 21 LEU B C 1
ATOM 1640 O O . LEU B 1 26 ? 167.726 -32.520 64.122 1.00 45.03 21 LEU B O 1
ATOM 1645 N N . SER B 1 27 ? 168.395 -31.540 62.201 1.00 39.78 22 SER B N 1
ATOM 1646 C CA . SER B 1 27 ? 169.774 -31.306 62.624 1.00 36.04 22 SER B CA 1
ATOM 1647 C C . SER B 1 27 ? 169.951 -29.859 63.058 1.00 35.07 22 SER B C 1
ATOM 1648 O O . SER B 1 27 ? 169.187 -28.979 62.636 1.00 35.61 22 SER B O 1
ATOM 1651 N N . MET B 1 28 ? 170.978 -29.615 63.866 1.00 31.52 23 MET B N 1
ATOM 1652 C CA . MET B 1 28 ? 171.360 -28.260 64.264 1.00 29.04 23 MET B CA 1
ATOM 1653 C C . MET B 1 28 ? 171.395 -27.290 63.088 1.00 32.56 23 MET B C 1
ATOM 1654 O O . MET B 1 28 ? 170.813 -26.201 63.155 1.00 33.93 23 MET B O 1
ATOM 1659 N N . HIS B 1 29 ? 172.059 -27.687 62.005 1.00 35.46 24 HIS B N 1
ATOM 1660 C CA . HIS B 1 29 ? 172.097 -26.840 60.831 1.00 29.35 24 HIS B CA 1
ATOM 1661 C C . HIS B 1 29 ? 170.699 -26.535 60.312 1.00 33.26 24 HIS B C 1
ATOM 1662 O O . HIS B 1 29 ? 170.377 -25.375 60.029 1.00 33.53 24 HIS B O 1
ATOM 1669 N N . GLU B 1 30 ? 169.871 -27.565 60.167 1.00 34.41 25 GLU B N 1
ATOM 1670 C CA . GLU B 1 30 ? 168.530 -27.350 59.623 1.00 36.66 25 GLU B CA 1
ATOM 1671 C C . GLU B 1 30 ? 167.751 -26.357 60.483 1.00 36.46 25 GLU B C 1
ATOM 1672 O O . GLU B 1 30 ? 167.139 -25.433 59.949 1.00 37.17 25 GLU B O 1
ATOM 1678 N N . ALA B 1 31 ? 167.809 -26.529 61.807 1.00 35.53 26 ALA B N 1
ATOM 1679 C CA . ALA B 1 31 ? 167.151 -25.616 62.745 1.00 31.24 26 ALA B CA 1
ATOM 1680 C C . ALA B 1 31 ? 167.582 -24.154 62.567 1.00 30.86 26 ALA B C 1
ATOM 1681 O O . ALA B 1 31 ? 166.717 -23.279 62.490 1.00 33.87 26 ALA B O 1
ATOM 1683 N N . GLU B 1 32 ? 168.891 -23.881 62.502 1.00 29.69 27 GLU B N 1
ATOM 1684 C CA . GLU B 1 32 ? 169.397 -22.511 62.210 1.00 31.11 27 GLU B CA 1
ATOM 1685 C C . GLU B 1 32 ? 168.709 -21.897 61.006 1.00 36.62 27 GLU B C 1
ATOM 1686 O O . GLU B 1 32 ? 168.308 -20.738 61.016 1.00 41.73 27 GLU B O 1
ATOM 1692 N N . VAL B 1 33 ? 168.593 -22.693 59.953 1.00 38.16 28 VAL B N 1
ATOM 1693 C CA . VAL B 1 33 ? 168.023 -22.248 58.701 1.00 33.48 28 VAL B CA 1
ATOM 1694 C C . VAL B 1 33 ? 166.555 -21.909 58.872 1.00 31.96 28 VAL B C 1
ATOM 1695 O O . VAL B 1 33 ? 166.037 -21.013 58.214 1.00 38.86 28 VAL B O 1
ATOM 1699 N N . ILE B 1 34 ? 165.877 -22.631 59.754 1.00 34.45 29 ILE B N 1
ATOM 1700 C CA . ILE B 1 34 ? 164.468 -22.370 60.029 1.00 32.19 29 ILE B CA 1
ATOM 1701 C C . ILE B 1 34 ? 164.354 -21.086 60.832 1.00 31.41 29 ILE B C 1
ATOM 1702 O O . ILE B 1 34 ? 163.505 -20.225 60.562 1.00 29.49 29 ILE B O 1
ATOM 1707 N N . THR B 1 35 ? 165.233 -20.979 61.828 1.00 36.08 30 THR B N 1
ATOM 1708 C CA . THR B 1 35 ? 165.377 -19.779 62.660 1.00 34.06 30 THR B CA 1
ATOM 1709 C C . THR B 1 35 ? 165.600 -18.555 61.800 1.00 33.35 30 THR B C 1
ATOM 1710 O O . THR B 1 35 ? 164.862 -17.573 61.878 1.00 34.65 30 THR B O 1
ATOM 1714 N N . LEU B 1 36 ? 166.632 -18.652 60.967 1.00 35.04 31 LEU B N 1
ATOM 1715 C CA . LEU B 1 36 ? 167.030 -17.602 60.044 1.00 31.00 31 LEU B CA 1
ATOM 1716 C C . LEU B 1 36 ? 165.877 -17.135 59.178 1.00 30.25 31 LEU B C 1
ATOM 1717 O O . LEU B 1 36 ? 165.689 -15.938 58.942 1.00 30.80 31 LEU B O 1
ATOM 1722 N N . GLU B 1 37 ? 165.091 -18.094 58.714 1.00 33.79 32 GLU B N 1
ATOM 1723 C CA . GLU B 1 37 ? 164.006 -17.812 57.784 1.00 34.12 32 GLU B CA 1
ATOM 1724 C C . GLU B 1 37 ? 162.776 -17.272 58.493 1.00 31.03 32 GLU B C 1
ATOM 1725 O O . GLU B 1 37 ? 162.012 -16.519 57.907 1.00 30.72 32 GLU B O 1
ATOM 1731 N N . ILE B 1 38 ? 162.578 -17.641 59.756 1.00 31.66 33 ILE B N 1
ATOM 1732 C CA . ILE B 1 38 ? 161.459 -17.070 60.506 1.00 31.93 33 ILE B CA 1
ATOM 1733 C C . ILE B 1 38 ? 161.754 -15.630 60.922 1.00 34.45 33 ILE B C 1
ATOM 1734 O O . ILE B 1 38 ? 160.872 -14.778 60.863 1.00 35.55 33 ILE B O 1
ATOM 1739 N N . ILE B 1 39 ? 162.992 -15.354 61.333 1.00 34.89 34 ILE B N 1
ATOM 1740 C CA . ILE B 1 39 ? 163.395 -13.981 61.608 1.00 33.84 34 ILE B CA 1
ATOM 1741 C C . ILE B 1 39 ? 163.254 -13.177 60.330 1.00 33.66 34 ILE B C 1
ATOM 1742 O O . ILE B 1 39 ? 162.782 -12.036 60.350 1.00 36.84 34 ILE B O 1
ATOM 1747 N N . GLY B 1 40 ? 163.644 -13.789 59.214 1.00 32.94 35 GLY B N 1
ATOM 1748 C CA . GLY B 1 40 ? 163.476 -13.170 57.910 1.00 28.97 35 GLY B CA 1
ATOM 1749 C C . GLY B 1 40 ? 162.051 -12.724 57.650 1.00 31.34 35 GLY B C 1
ATOM 1750 O O . GLY B 1 40 ? 161.810 -11.598 57.218 1.00 36.65 35 GLY B O 1
ATOM 1751 N N . LEU B 1 41 ? 161.107 -13.614 57.937 1.00 34.64 36 LEU B N 1
ATOM 1752 C CA . LEU B 1 41 ? 159.687 -13.383 57.696 1.00 33.74 36 LEU B CA 1
ATOM 1753 C C . LEU B 1 41 ? 159.079 -12.310 58.587 1.00 34.19 36 LEU B C 1
ATOM 1754 O O . LEU B 1 41 ? 158.282 -11.505 58.123 1.00 38.52 36 LEU B O 1
ATOM 1759 N N . LEU B 1 42 ? 159.481 -12.296 59.856 1.00 40.03 37 LEU B N 1
ATOM 1760 C CA . LEU B 1 42 ? 158.830 -11.494 60.902 1.00 39.24 37 LEU B CA 1
ATOM 1761 C C . LEU B 1 42 ? 159.549 -10.213 61.324 1.00 39.11 37 LEU B C 1
ATOM 1762 O O . LEU B 1 42 ? 159.023 -9.433 62.146 1.00 38.44 37 LEU B O 1
ATOM 1767 N N . CYS B 1 43 ? 160.744 -9.982 60.795 1.00 35.94 38 CYS B N 1
ATOM 1768 C CA . CYS B 1 43 ? 161.482 -8.801 61.235 1.00 39.68 38 CYS B CA 1
ATOM 1769 C C . CYS B 1 43 ? 160.957 -7.530 60.569 1.00 40.28 38 CYS B C 1
ATOM 1770 O O . CYS B 1 43 ? 161.180 -6.426 61.070 1.00 38.01 38 CYS B O 1
ATOM 1773 N N . ASP B 1 44 ? 160.247 -7.669 59.453 1.00 43.77 39 ASP B N 1
ATOM 1774 C CA . ASP B 1 44 ? 159.636 -6.487 58.853 1.00 44.49 39 ASP B CA 1
ATOM 1775 C C . ASP B 1 44 ? 158.173 -6.704 58.490 1.00 43.71 39 ASP B C 1
ATOM 1776 O O . ASP B 1 44 ? 157.631 -5.996 57.642 1.00 46.73 39 ASP B O 1
ATOM 1781 N N . SER B 1 45 ? 157.532 -7.664 59.150 1.00 40.34 40 SER B N 1
ATOM 1782 C CA . SER B 1 45 ? 156.085 -7.817 59.037 1.00 43.79 40 SER B CA 1
ATOM 1783 C C . SER B 1 45 ? 155.490 -8.387 60.315 1.00 47.20 40 SER B C 1
ATOM 1784 O O . SER B 1 45 ? 155.956 -9.408 60.833 1.00 43.47 40 SER B O 1
ATOM 1787 N N . GLU B 1 46 ? 154.458 -7.708 60.815 1.00 51.05 41 GLU B N 1
ATOM 1788 C CA . GLU B 1 46 ? 153.732 -8.135 62.005 1.00 45.66 41 GLU B CA 1
ATOM 1789 C C . GLU B 1 46 ? 152.937 -9.426 61.768 1.00 42.13 41 GLU B C 1
ATOM 1790 O O . GLU B 1 46 ? 152.486 -9.692 60.655 1.00 42.90 41 GLU B O 1
ATOM 1796 N N . CYS B 1 47 ? 152.816 -10.242 62.814 1.00 40.53 42 CYS B N 1
ATOM 1797 C CA . CYS B 1 47 ? 151.948 -11.414 62.789 1.00 40.76 42 CYS B CA 1
ATOM 1798 C C . CYS B 1 47 ? 150.529 -11.011 62.469 1.00 41.85 42 CYS B C 1
ATOM 1799 O O . CYS B 1 47 ? 150.069 -9.950 62.881 1.00 43.79 42 CYS B O 1
ATOM 1802 N N . LYS B 1 48 ? 149.837 -11.879 61.750 1.00 41.82 43 LYS B N 1
ATOM 1803 C CA . LYS B 1 48 ? 148.462 -11.638 61.355 1.00 43.78 43 LYS B CA 1
ATOM 1804 C C . LYS B 1 48 ? 147.546 -11.540 62.582 1.00 47.21 43 LYS B C 1
ATOM 1805 O O . LYS B 1 48 ? 146.676 -10.668 62.648 1.00 51.12 43 LYS B O 1
ATOM 1811 N N . ASP B 1 49 ? 147.751 -12.419 63.561 1.00 43.70 44 ASP B N 1
ATOM 1812 C CA . ASP B 1 49 ? 146.860 -12.478 64.714 1.00 37.83 44 ASP B CA 1
ATOM 1813 C C . ASP B 1 49 ? 147.481 -13.187 65.928 1.00 37.71 44 ASP B C 1
ATOM 1814 O O . ASP B 1 49 ? 148.634 -13.635 65.882 1.00 39.99 44 ASP B O 1
ATOM 1819 N N . GLU B 1 50 ? 146.708 -13.301 67.005 1.00 31.82 45 GLU B N 1
ATOM 1820 C CA . GLU B 1 50 ? 147.167 -13.988 68.209 1.00 33.16 45 GLU B CA 1
ATOM 1821 C C . GLU B 1 50 ? 147.464 -15.452 67.925 1.00 35.17 45 GLU B C 1
ATOM 1822 O O . GLU B 1 50 ? 148.408 -16.042 68.468 1.00 35.99 45 GLU B O 1
ATOM 1828 N N . LYS B 1 51 ? 146.636 -16.040 67.077 1.00 33.29 46 LYS B N 1
ATOM 1829 C CA . LYS B 1 51 ? 146.763 -17.443 66.757 1.00 33.31 46 LYS B CA 1
ATOM 1830 C C . LYS B 1 51 ? 148.135 -17.724 66.125 1.00 34.63 46 LYS B C 1
ATOM 1831 O O . LYS B 1 51 ? 148.748 -18.773 66.350 1.00 36.49 46 LYS B O 1
ATOM 1837 N N . THR B 1 52 ? 148.636 -16.762 65.362 1.00 36.65 47 THR B N 1
ATOM 1838 C CA . THR B 1 52 ? 149.920 -16.937 64.701 1.00 36.23 47 THR B CA 1
ATOM 1839 C C . THR B 1 52 ? 151.063 -16.755 65.688 1.00 32.02 47 THR B C 1
ATOM 1840 O O . THR B 1 52 ? 151.919 -17.631 65.817 1.00 32.76 47 THR B O 1
ATOM 1844 N N . LEU B 1 53 ? 151.068 -15.628 66.396 1.00 33.47 48 LEU B N 1
ATOM 1845 C CA . LEU B 1 53 ? 152.067 -15.395 67.445 1.00 32.71 48 LEU B CA 1
ATOM 1846 C C . LEU B 1 53 ? 152.159 -16.585 68.408 1.00 34.40 48 LEU B C 1
ATOM 1847 O O . LEU B 1 53 ? 153.259 -16.981 68.811 1.00 32.76 48 LEU B O 1
ATOM 1852 N N . LYS B 1 54 ? 151.005 -17.164 68.756 1.00 31.28 49 LYS B N 1
ATOM 1853 C CA . LYS B 1 54 ? 150.965 -18.308 69.661 1.00 29.94 49 LYS B CA 1
ATOM 1854 C C . LYS B 1 54 ? 151.546 -19.589 69.055 1.00 32.36 49 LYS B C 1
ATOM 1855 O O . LYS B 1 54 ? 152.308 -20.301 69.720 1.00 31.20 49 LYS B O 1
ATOM 1861 N N . TYR B 1 55 ? 151.198 -19.879 67.803 1.00 34.93 50 TYR B N 1
ATOM 1862 C CA . TYR B 1 55 ? 151.720 -21.063 67.108 1.00 32.83 50 TYR B CA 1
ATOM 1863 C C . TYR B 1 55 ? 153.248 -21.038 67.032 1.00 31.90 50 TYR B C 1
ATOM 1864 O O . TYR B 1 55 ? 153.925 -22.070 67.098 1.00 33.54 50 TYR B O 1
ATOM 1873 N N . LEU B 1 56 ? 153.781 -19.832 66.920 1.00 33.12 51 LEU B N 1
ATOM 1874 C CA . LEU B 1 56 ? 155.205 -19.606 66.730 1.00 32.37 51 LEU B CA 1
ATOM 1875 C C . LEU B 1 56 ? 156.064 -20.054 67.922 1.00 33.12 51 LEU B C 1
ATOM 1876 O O . LEU B 1 56 ? 157.233 -20.411 67.757 1.00 33.51 51 LEU B O 1
ATOM 1881 N N . GLY B 1 57 ? 155.484 -20.025 69.117 1.00 34.37 52 GLY B N 1
ATOM 1882 C CA . GLY B 1 57 ? 156.168 -20.466 70.317 1.00 29.19 52 GLY B CA 1
ATOM 1883 C C . GLY B 1 57 ? 156.947 -21.758 70.175 1.00 29.29 52 GLY B C 1
ATOM 1884 O O . GLY B 1 57 ? 158.042 -21.861 70.730 1.00 30.66 52 GLY B O 1
ATOM 1885 N N . ARG B 1 58 ? 156.386 -22.727 69.442 1.00 31.71 53 ARG B N 1
ATOM 1886 C CA . ARG B 1 58 ? 157.050 -24.009 69.107 1.00 33.40 53 ARG B CA 1
ATOM 1887 C C . ARG B 1 58 ? 158.484 -23.892 68.662 1.00 33.72 53 ARG B C 1
ATOM 1888 O O . ARG B 1 58 ? 159.271 -24.831 68.836 1.00 34.56 53 ARG B O 1
ATOM 1896 N N . PHE B 1 59 ? 158.788 -22.762 68.024 1.00 29.52 54 PHE B N 1
ATOM 1897 C CA . PHE B 1 59 ? 160.038 -22.581 67.308 1.00 30.77 54 PHE B CA 1
ATOM 1898 C C . PHE B 1 59 ? 161.054 -21.728 68.053 1.00 32.66 54 PHE B C 1
ATOM 1899 O O . PHE B 1 59 ? 162.248 -21.761 67.749 1.00 32.08 54 PHE B O 1
ATOM 1907 N N . LEU B 1 60 ? 160.575 -20.979 69.040 1.00 32.59 55 LEU B N 1
ATOM 1908 C CA . LEU B 1 60 ? 161.405 -20.008 69.733 1.00 30.88 55 LEU B CA 1
ATOM 1909 C C . LEU B 1 60 ? 161.844 -20.455 71.131 1.00 33.24 55 LEU B C 1
ATOM 1910 O O . LEU B 1 60 ? 161.054 -21.003 71.905 1.00 33.55 55 LEU B O 1
ATOM 1915 N N . THR B 1 61 ? 163.125 -20.258 71.426 1.00 31.86 56 THR B N 1
ATOM 1916 C CA . THR B 1 61 ? 163.583 -20.201 72.804 1.00 30.37 56 THR B CA 1
ATOM 1917 C C . THR B 1 61 ? 163.515 -18.728 73.175 1.00 30.75 56 THR B C 1
ATOM 1918 O O . THR B 1 61 ? 163.292 -17.890 72.296 1.00 32.01 56 THR B O 1
ATOM 1922 N N . PRO B 1 62 ? 163.671 -18.394 74.466 1.00 32.08 57 PRO B N 1
ATOM 1923 C CA . PRO B 1 62 ? 163.717 -16.967 74.807 1.00 27.89 57 PRO B CA 1
ATOM 1924 C C . PRO B 1 62 ? 164.789 -16.207 74.038 1.00 29.53 57 PRO B C 1
ATOM 1925 O O . PRO B 1 62 ? 164.537 -15.092 73.573 1.00 28.71 57 PRO B O 1
ATOM 1929 N N . ASP B 1 63 ? 165.972 -16.797 73.896 1.00 29.36 58 ASP B N 1
ATOM 1930 C CA . ASP B 1 63 ? 167.068 -16.068 73.280 1.00 29.26 58 ASP B CA 1
ATOM 1931 C C . ASP B 1 63 ? 166.863 -15.914 71.784 1.00 32.33 58 ASP B C 1
ATOM 1932 O O . ASP B 1 63 ? 167.258 -14.892 71.217 1.00 35.19 58 ASP B O 1
ATOM 1937 N N . MET B 1 64 ? 166.236 -16.905 71.144 1.00 30.97 59 MET B N 1
ATOM 1938 C CA . MET B 1 64 ? 165.848 -16.762 69.735 1.00 34.47 59 MET B CA 1
ATOM 1939 C C . MET B 1 64 ? 164.835 -15.639 69.611 1.00 30.78 59 MET B C 1
ATOM 1940 O O . MET B 1 64 ? 164.884 -14.854 68.667 1.00 34.59 59 MET B O 1
ATOM 1945 N N . TYR B 1 65 ? 163.913 -15.561 70.565 1.00 27.17 60 TYR B N 1
ATOM 1946 C CA . TYR B 1 65 ? 162.892 -14.524 70.536 1.00 25.66 60 TYR B CA 1
ATOM 1947 C C . TYR B 1 65 ? 163.521 -13.140 70.662 1.00 27.47 60 TYR B C 1
ATOM 1948 O O . TYR B 1 65 ? 163.108 -12.192 69.990 1.00 29.95 60 TYR B O 1
ATOM 1957 N N . GLN B 1 66 ? 164.516 -13.018 71.539 1.00 31.38 61 GLN B N 1
ATOM 1958 C CA . GLN B 1 66 ? 165.203 -11.747 71.718 1.00 28.26 61 GLN B CA 1
ATOM 1959 C C . GLN B 1 66 ? 165.843 -11.348 70.391 1.00 31.67 61 GLN B C 1
ATOM 1960 O O . GLN B 1 66 ? 165.752 -10.187 69.970 1.00 30.93 61 GLN B O 1
ATOM 1966 N N . ASP B 1 67 ? 166.467 -12.323 69.732 1.00 28.12 62 ASP B N 1
ATOM 1967 C CA . ASP B 1 67 ? 167.039 -12.114 68.412 1.00 29.32 62 ASP B CA 1
ATOM 1968 C C . ASP B 1 67 ? 166.000 -11.535 67.460 1.00 29.37 62 ASP B C 1
ATOM 1969 O O . ASP B 1 67 ? 166.270 -10.602 66.713 1.00 32.94 62 ASP B O 1
ATOM 1974 N N . LEU B 1 68 ? 164.802 -12.094 67.500 1.00 29.37 63 LEU B N 1
ATOM 1975 C CA . LEU B 1 68 ? 163.710 -11.593 66.684 1.00 28.81 63 LEU B CA 1
ATOM 1976 C C . LEU B 1 68 ? 163.338 -10.162 67.064 1.00 32.83 63 LEU B C 1
ATOM 1977 O O . LEU B 1 68 ? 163.096 -9.337 66.176 1.00 34.29 63 LEU B O 1
ATOM 1982 N N . VAL B 1 69 ? 163.269 -9.867 68.366 1.00 29.10 64 VAL B N 1
ATOM 1983 C CA . VAL B 1 69 ? 162.974 -8.504 68.807 1.00 29.48 64 VAL B CA 1
ATOM 1984 C C . VAL B 1 69 ? 164.044 -7.534 68.292 1.00 33.03 64 VAL B C 1
ATOM 1985 O O . VAL B 1 69 ? 163.728 -6.451 67.782 1.00 34.59 64 VAL B O 1
ATOM 1989 N N . ASP B 1 70 ? 165.309 -7.932 68.407 1.00 31.66 65 ASP B N 1
ATOM 1990 C CA . ASP B 1 70 ? 166.411 -7.075 68.008 1.00 27.02 65 ASP B CA 1
ATOM 1991 C C . ASP B 1 70 ? 166.289 -6.711 66.539 1.00 32.07 65 ASP B C 1
ATOM 1992 O O . ASP B 1 70 ? 166.318 -5.538 66.182 1.00 36.11 65 ASP B O 1
ATOM 1997 N N . GLU B 1 71 ? 166.112 -7.711 65.690 1.00 32.55 66 GLU B N 1
ATOM 1998 C CA . GLU B 1 71 ? 165.989 -7.470 64.259 1.00 36.77 66 GLU B CA 1
ATOM 1999 C C . GLU B 1 71 ? 164.734 -6.695 63.857 1.00 36.59 66 GLU B C 1
ATOM 2000 O O . GLU B 1 71 ? 164.735 -6.024 62.814 1.00 38.26 66 GLU B O 1
ATOM 2006 N N . ARG B 1 72 ? 163.683 -6.775 64.672 1.00 31.58 67 ARG B N 1
ATOM 2007 C CA . ARG B 1 72 ? 162.487 -5.966 64.430 1.00 33.71 67 ARG B CA 1
ATOM 2008 C C . ARG B 1 72 ? 162.811 -4.508 64.751 1.00 37.30 67 ARG B C 1
ATOM 2009 O O . ARG B 1 72 ? 162.453 -3.604 64.001 1.00 34.73 67 ARG B O 1
ATOM 2017 N N . ASN B 1 73 ? 163.464 -4.288 65.894 1.00 36.80 68 ASN B N 1
ATOM 2018 C CA . ASN B 1 73 ? 163.981 -2.977 66.234 1.00 34.08 68 ASN B CA 1
ATOM 2019 C C . ASN B 1 73 ? 164.893 -2.466 65.120 1.00 38.61 68 ASN B C 1
ATOM 2020 O O . ASN B 1 73 ? 164.842 -1.299 64.737 1.00 37.01 68 ASN B O 1
ATOM 2025 N N . LEU B 1 74 ? 165.719 -3.353 64.589 1.00 37.45 69 LEU B N 1
ATOM 2026 C CA . LEU B 1 74 ? 166.592 -2.989 63.488 1.00 33.51 69 LEU B CA 1
ATOM 2027 C C . LEU B 1 74 ? 165.762 -2.346 62.370 1.00 38.47 69 LEU B C 1
ATOM 2028 O O . LEU B 1 74 ? 166.044 -1.214 61.947 1.00 37.97 69 LEU B O 1
ATOM 2033 N N . ASN B 1 75 ? 164.673 -2.989 61.942 1.00 39.76 70 ASN B N 1
ATOM 2034 C CA . ASN B 1 75 ? 163.897 -2.360 60.882 1.00 35.37 70 ASN B CA 1
ATOM 2035 C C . ASN B 1 75 ? 162.835 -1.445 61.463 1.00 33.90 70 ASN B C 1
ATOM 2036 O O . ASN B 1 75 ? 161.734 -1.321 60.916 1.00 35.85 70 ASN B O 1
ATOM 2041 N N . LYS B 1 76 ? 163.190 -0.800 62.568 1.00 30.94 71 LYS B N 1
ATOM 2042 C CA . LYS B 1 76 ? 162.370 0.266 63.127 1.00 33.21 71 LYS B CA 1
ATOM 2043 C C . LYS B 1 76 ? 160.955 -0.205 63.447 1.00 32.70 71 LYS B C 1
ATOM 2044 O O . LYS B 1 76 ? 159.999 0.523 63.220 1.00 31.72 71 LYS B O 1
ATOM 2050 N N . ARG B 1 77 ? 160.823 -1.419 63.978 1.00 35.26 72 ARG B N 1
ATOM 2051 C CA . ARG B 1 77 ? 159.508 -1.953 64.346 1.00 36.01 72 ARG B CA 1
ATOM 2052 C C . ARG B 1 77 ? 159.431 -2.230 65.835 1.00 34.85 72 ARG B C 1
ATOM 2053 O O . ARG B 1 77 ? 160.448 -2.477 66.480 1.00 33.03 72 ARG B O 1
ATOM 2061 N N . CYS B 1 78 ? 158.224 -2.212 66.384 1.00 33.54 73 CYS B N 1
ATOM 2062 C CA . CYS B 1 78 ? 158.065 -2.514 67.804 1.00 33.49 73 CYS B CA 1
ATOM 2063 C C . CYS B 1 78 ? 158.501 -3.956 68.102 1.00 33.37 73 CYS B C 1
ATOM 2064 O O . CYS B 1 78 ? 158.295 -4.846 67.280 1.00 38.71 73 CYS B O 1
ATOM 2067 N N . GLY B 1 79 ? 159.112 -4.188 69.259 1.00 30.22 74 GLY B N 1
ATOM 2068 C CA . GLY B 1 79 ? 159.580 -5.520 69.611 1.00 27.76 74 GLY B CA 1
ATOM 2069 C C . GLY B 1 79 ? 158.528 -6.622 69.530 1.00 29.41 74 GLY B C 1
ATOM 2070 O O . GLY B 1 79 ? 158.801 -7.678 68.978 1.00 30.45 74 GLY B O 1
ATOM 2071 N N . TYR B 1 80 ? 157.340 -6.391 70.091 1.00 30.39 75 TYR B N 1
ATOM 2072 C CA . TYR B 1 80 ? 156.226 -7.356 70.043 1.00 31.30 75 TYR B CA 1
ATOM 2073 C C . TYR B 1 80 ? 155.823 -7.627 68.587 1.00 33.44 75 TYR B C 1
ATOM 2074 O O . TYR B 1 80 ? 155.479 -6.682 67.865 1.00 33.83 75 T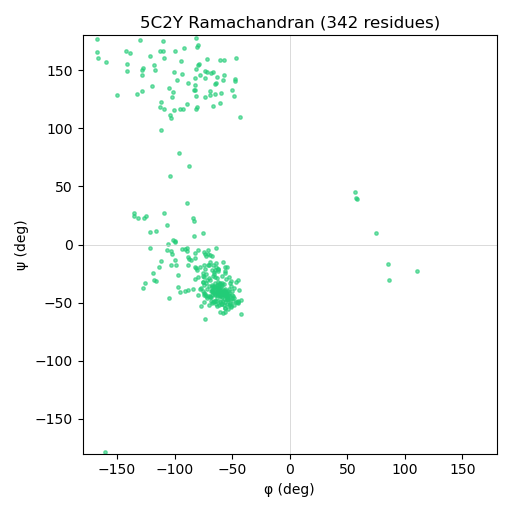YR B O 1
ATOM 2083 N N . PRO B 1 81 ? 155.869 -8.907 68.145 1.00 28.42 76 PRO B N 1
ATOM 2084 C CA . PRO B 1 81 ? 155.643 -9.251 66.731 1.00 28.43 76 PRO B CA 1
ATOM 2085 C C . PRO B 1 81 ? 154.208 -9.062 66.229 1.00 33.39 76 PRO B C 1
ATOM 2086 O O . PRO B 1 81 ? 153.986 -9.195 65.033 1.00 37.35 76 PRO B O 1
ATOM 2090 N N . LEU B 1 82 ? 153.250 -8.794 67.108 1.00 34.48 77 LEU B N 1
ATOM 2091 C CA . LEU B 1 82 ? 151.898 -8.465 66.666 1.00 32.78 77 LEU B CA 1
ATOM 2092 C C . LEU B 1 82 ? 151.802 -7.004 66.282 1.00 34.43 77 LEU B C 1
ATOM 2093 O O . LEU B 1 82 ? 150.880 -6.597 65.589 1.00 42.79 77 LEU B O 1
ATOM 2098 N N . CYS B 1 83 ? 152.749 -6.205 66.748 1.00 34.52 78 CYS B N 1
ATOM 2099 C CA . CYS B 1 83 ? 152.666 -4.761 66.557 1.00 36.94 78 CYS B CA 1
ATOM 2100 C C . CYS B 1 83 ? 153.174 -4.286 65.191 1.00 38.28 78 CYS B C 1
ATOM 2101 O O . CYS B 1 83 ? 154.253 -4.677 64.737 1.00 40.36 78 CYS B O 1
ATOM 2104 N N . GLY B 1 84 ? 152.399 -3.421 64.550 1.00 33.98 79 GLY B N 1
ATOM 2105 C CA . GLY B 1 84 ? 152.825 -2.827 63.304 1.00 35.91 79 GLY B CA 1
ATOM 2106 C C . GLY B 1 84 ? 153.377 -1.437 63.510 1.00 35.34 79 GLY B C 1
ATOM 2107 O O . GLY B 1 84 ? 153.748 -0.746 62.559 1.00 40.79 79 GLY B O 1
ATOM 2108 N N . LYS B 1 85 ? 153.435 -1.010 64.761 1.00 37.52 80 LYS B N 1
ATOM 2109 C CA . LYS B 1 85 ? 153.977 0.304 65.065 1.00 30.33 80 LYS B CA 1
ATOM 2110 C C . LYS B 1 85 ? 155.501 0.264 65.110 1.00 32.58 80 LYS B C 1
ATOM 2111 O O . LYS B 1 85 ? 156.125 -0.790 64.953 1.00 36.31 80 LYS B O 1
ATOM 2117 N N . SER B 1 86 ? 156.096 1.428 65.332 1.00 36.23 81 SER B N 1
ATOM 2118 C CA . SER B 1 86 ? 157.523 1.528 65.588 1.00 34.41 81 SER B CA 1
ATOM 2119 C C . SER B 1 86 ? 157.750 1.907 67.045 1.00 33.60 81 SER B C 1
ATOM 2120 O O . SER B 1 86 ? 156.810 2.307 67.737 1.00 35.00 81 SER B O 1
ATOM 2123 N N . PRO B 1 87 ? 158.991 1.774 67.528 1.00 31.16 82 PRO B N 1
ATOM 2124 C CA . PRO B 1 87 ? 159.217 2.303 68.871 1.00 30.29 82 PRO B CA 1
ATOM 2125 C C . PRO B 1 87 ? 158.867 3.780 68.949 1.00 34.10 82 PRO B C 1
ATOM 2126 O O . PRO B 1 87 ? 158.791 4.463 67.923 1.00 35.08 82 PRO B O 1
ATOM 2130 N N . GLU B 1 88 ? 158.617 4.251 70.163 1.00 33.41 83 GLU B N 1
ATOM 2131 C CA . GLU B 1 88 ? 158.316 5.650 70.399 1.00 31.05 83 GLU B CA 1
ATOM 2132 C C . GLU B 1 88 ? 159.508 6.498 69.983 1.00 33.88 83 GLU B C 1
ATOM 2133 O O . GLU B 1 88 ? 159.358 7.552 69.373 1.00 38.42 83 GLU B O 1
ATOM 2139 N N . ARG B 1 89 ? 160.699 6.019 70.320 1.00 34.58 84 ARG B N 1
ATOM 2140 C CA . ARG B 1 89 ? 161.934 6.682 69.944 1.00 38.92 84 ARG B CA 1
ATOM 2141 C C . ARG B 1 89 ? 162.710 5.842 68.919 1.00 39.99 84 ARG B C 1
ATOM 2142 O O . ARG B 1 89 ? 163.014 4.673 69.150 1.00 41.82 84 ARG B O 1
ATOM 2150 N N . ILE B 1 90 ? 163.002 6.424 67.766 1.00 41.57 85 ILE B N 1
ATOM 2151 C CA . ILE B 1 90 ? 163.859 5.740 66.823 1.00 39.93 85 ILE B CA 1
ATOM 2152 C C . ILE B 1 90 ? 165.271 6.123 67.190 1.00 38.62 85 ILE B C 1
ATOM 2153 O O . ILE B 1 90 ? 165.551 7.270 67.529 1.00 42.51 85 ILE B O 1
ATOM 2158 N N . ARG B 1 91 ? 166.154 5.139 67.144 1.00 44.23 86 ARG B N 1
ATOM 2159 C CA . ARG B 1 91 ? 167.536 5.318 67.524 1.00 43.91 86 ARG B CA 1
ATOM 2160 C C . ARG B 1 91 ? 168.435 4.793 66.402 1.00 38.55 86 ARG B C 1
ATOM 2161 O O . ARG B 1 91 ? 168.034 3.905 65.667 1.00 41.55 86 ARG B O 1
ATOM 2169 N N . ASP B 1 92 ? 169.626 5.365 66.242 1.00 45.94 87 ASP B N 1
ATOM 2170 C CA . ASP B 1 92 ? 170.641 4.800 65.342 1.00 44.52 87 ASP B CA 1
ATOM 2171 C C . ASP B 1 92 ? 171.106 3.467 65.912 1.00 42.39 87 ASP B C 1
ATOM 2172 O O . ASP B 1 92 ? 171.653 3.430 67.022 1.00 41.69 87 ASP B O 1
ATOM 2177 N N . PRO B 1 93 ? 170.903 2.371 65.152 1.00 38.83 88 PRO B N 1
ATOM 2178 C CA . PRO B 1 93 ? 171.200 1.017 65.637 1.00 37.88 88 PRO B CA 1
ATOM 2179 C C . PRO B 1 93 ? 172.617 0.904 66.186 1.00 39.80 88 PRO B C 1
ATOM 2180 O O . PRO B 1 93 ? 172.848 0.152 67.147 1.00 38.98 88 PRO B O 1
ATOM 2184 N N . PHE B 1 94 ? 173.533 1.674 65.590 1.00 36.42 89 PHE B N 1
ATOM 2185 C CA . PHE B 1 94 ? 174.948 1.619 65.924 1.00 33.95 89 PHE B CA 1
ATOM 2186 C C . PHE B 1 94 ? 175.450 2.855 66.679 1.00 35.02 89 PHE B C 1
ATOM 2187 O O . PHE B 1 94 ? 176.632 3.199 66.610 1.00 34.86 89 PHE B O 1
ATOM 2195 N N . SER B 1 95 ? 174.575 3.522 67.416 1.00 35.14 90 SER B N 1
ATOM 2196 C CA . SER B 1 95 ? 175.045 4.641 68.217 1.00 33.78 90 SER B CA 1
ATOM 2197 C C . SER B 1 95 ? 175.563 4.127 69.558 1.00 32.14 90 SER B C 1
ATOM 2198 O O . SER B 1 95 ? 176.239 4.860 70.279 1.00 29.92 90 SER B O 1
ATOM 2201 N N . MET B 1 96 ? 175.270 2.866 69.882 1.00 29.16 91 MET B N 1
ATOM 2202 C CA . MET B 1 96 ? 175.741 2.293 71.134 1.00 29.71 91 MET B CA 1
ATOM 2203 C C . MET B 1 96 ? 175.762 0.767 71.120 1.00 30.63 91 MET B C 1
ATOM 2204 O O . MET B 1 96 ? 175.054 0.143 70.339 1.00 30.87 91 MET B O 1
ATOM 2209 N N . ASN B 1 97 ? 176.597 0.199 71.995 1.00 30.71 92 ASN B N 1
ATOM 2210 C CA . ASN B 1 97 ? 176.690 -1.236 72.281 1.00 26.91 92 ASN B CA 1
ATOM 2211 C C . ASN B 1 97 ? 175.417 -2.002 72.502 1.00 29.70 92 ASN B C 1
ATOM 2212 O O . ASN B 1 97 ? 174.381 -1.444 72.870 1.00 31.48 92 ASN B O 1
ATOM 2217 N N . ASP B 1 98 ? 175.523 -3.313 72.349 1.00 31.35 93 ASP B N 1
ATOM 2218 C CA . ASP B 1 98 ? 174.467 -4.186 72.806 1.00 29.20 93 ASP B CA 1
ATOM 2219 C C . ASP B 1 98 ? 174.541 -4.161 74.326 1.00 29.15 93 ASP B C 1
ATOM 2220 O O . ASP B 1 98 ? 173.518 -4.140 75.009 1.00 28.26 93 ASP B O 1
ATOM 2225 N N . THR B 1 99 ? 175.765 -4.129 74.844 1.00 28.68 94 THR B N 1
ATOM 2226 C CA . THR B 1 99 ? 176.005 -4.040 76.279 1.00 25.15 94 THR B CA 1
ATOM 2227 C C . THR B 1 99 ? 175.391 -2.760 76.844 1.00 25.07 94 THR B C 1
ATOM 2228 O O . THR B 1 99 ? 174.680 -2.778 77.850 1.00 25.21 94 THR B O 1
ATOM 2232 N N . THR B 1 100 ? 175.655 -1.642 76.188 1.00 25.95 95 THR B N 1
ATOM 2233 C CA . THR B 1 100 ? 175.066 -0.384 76.621 1.00 24.98 95 THR B CA 1
ATOM 2234 C C . THR B 1 100 ? 173.530 -0.409 76.487 1.00 26.24 95 THR B C 1
ATOM 2235 O O . THR B 1 100 ? 172.800 0.115 77.349 1.00 24.72 95 THR B O 1
ATOM 2239 N N . LYS B 1 101 ? 173.034 -1.021 75.418 1.00 23.28 96 LYS B N 1
ATOM 2240 C CA . LYS B 1 101 ? 171.602 -1.055 75.223 1.00 25.72 96 LYS B CA 1
ATOM 2241 C C . LYS B 1 101 ? 170.921 -1.904 76.294 1.00 25.32 96 LYS B C 1
ATOM 2242 O O . LYS B 1 101 ? 169.958 -1.450 76.911 1.00 26.35 96 LYS B O 1
ATOM 2248 N N . LYS B 1 102 ? 171.424 -3.114 76.529 1.00 26.64 97 LYS B N 1
ATOM 2249 C CA . LYS B 1 102 ? 170.821 -4.007 77.521 1.00 25.06 97 LYS B CA 1
ATOM 2250 C C . LYS B 1 102 ? 170.863 -3.367 78.897 1.00 27.24 97 LYS B C 1
ATOM 2251 O O . LYS B 1 102 ? 169.878 -3.407 79.641 1.00 28.98 97 LYS B O 1
ATOM 2257 N N . PHE B 1 103 ? 172.000 -2.762 79.224 1.00 26.44 98 PHE B N 1
ATOM 2258 C CA . PHE B 1 103 ? 172.143 -1.982 80.450 1.00 25.88 98 PHE B CA 1
ATOM 2259 C C . PHE B 1 103 ? 171.072 -0.883 80.554 1.00 27.75 98 PHE B C 1
ATOM 2260 O O . PHE B 1 103 ? 170.449 -0.711 81.599 1.00 29.40 98 PHE B O 1
ATOM 2268 N N . LEU B 1 104 ? 170.859 -0.136 79.477 1.00 23.91 99 LEU B N 1
ATOM 2269 C CA . LEU B 1 104 ? 169.914 0.971 79.531 1.00 25.35 99 LEU B CA 1
ATOM 2270 C C . LEU B 1 104 ? 168.483 0.487 79.695 1.00 28.43 99 LEU B C 1
ATOM 2271 O O . LEU B 1 104 ? 167.703 1.084 80.438 1.00 29.92 99 LEU B O 1
ATOM 2276 N N . LEU B 1 105 ? 168.141 -0.599 79.004 1.00 29.41 100 LEU B N 1
ATOM 2277 C CA . LEU B 1 105 ? 166.798 -1.163 79.073 1.00 27.06 100 LEU B CA 1
ATOM 2278 C C . LEU B 1 105 ? 166.371 -1.401 80.509 1.00 27.73 100 LEU B C 1
ATOM 2279 O O . LEU B 1 105 ? 165.219 -1.174 80.880 1.00 27.47 100 LEU B O 1
ATOM 2284 N N . GLU B 1 106 ? 167.325 -1.838 81.314 1.00 29.06 101 GLU B N 1
ATOM 2285 C CA . GLU B 1 106 ? 167.077 -2.137 82.707 1.00 32.91 101 GLU B CA 1
ATOM 2286 C C . GLU B 1 106 ? 167.243 -0.931 83.626 1.00 29.68 101 GLU B C 1
ATOM 2287 O O . GLU B 1 106 ? 166.488 -0.756 84.570 1.00 31.91 101 GLU B O 1
ATOM 2293 N N . ASN B 1 107 ? 168.239 -0.106 83.364 1.00 29.92 102 ASN B N 1
ATOM 2294 C CA . ASN B 1 107 ? 168.610 0.899 84.341 1.00 28.46 102 ASN B CA 1
ATOM 2295 C C . ASN B 1 107 ? 168.058 2.286 84.056 1.00 29.93 102 ASN B C 1
ATOM 2296 O O . ASN B 1 107 ? 168.087 3.148 84.938 1.00 31.22 102 ASN B O 1
ATOM 2301 N N . ASN B 1 108 ? 167.550 2.490 82.839 1.00 28.92 103 ASN B N 1
ATOM 2302 C CA . ASN B 1 108 ? 166.960 3.764 82.422 1.00 24.91 103 ASN B CA 1
ATOM 2303 C C . ASN B 1 108 ? 165.475 3.596 82.197 1.00 27.66 103 ASN B C 1
ATOM 2304 O O . ASN B 1 108 ? 165.050 2.830 81.321 1.00 31.70 103 ASN B O 1
ATOM 2309 N N . PRO B 1 109 ? 164.676 4.327 82.980 1.00 30.10 104 PRO B N 1
ATOM 2310 C CA . PRO B 1 109 ? 163.212 4.240 83.056 1.00 26.09 104 PRO B CA 1
ATOM 2311 C C . PRO B 1 109 ? 162.465 4.429 81.724 1.00 30.73 104 PRO B C 1
ATOM 2312 O O . PRO B 1 109 ? 161.299 4.023 81.651 1.00 28.73 104 PRO B O 1
ATOM 2316 N N . TYR B 1 110 ? 163.098 5.028 80.709 1.00 30.63 105 TYR B N 1
ATOM 2317 C CA . TYR B 1 110 ? 162.405 5.321 79.446 1.00 30.89 105 TYR B CA 1
ATOM 2318 C C . TYR B 1 110 ? 163.087 4.662 78.252 1.00 30.58 105 TYR B C 1
ATOM 2319 O O . TYR B 1 110 ? 162.743 4.947 77.102 1.00 28.16 105 TYR B O 1
ATOM 2328 N N . ALA B 1 111 ? 164.040 3.770 78.509 1.00 26.34 106 ALA B N 1
ATOM 2329 C CA . ALA B 1 111 ? 164.841 3.247 77.411 1.00 26.57 106 ALA B CA 1
ATOM 2330 C C . ALA B 1 111 ? 164.044 2.237 76.593 1.00 33.67 106 ALA B C 1
ATOM 2331 O O . ALA B 1 111 ? 164.304 2.034 75.402 1.00 35.54 106 ALA B O 1
ATOM 2333 N N . TYR B 1 112 ? 163.049 1.621 77.219 1.00 32.82 107 TYR B N 1
ATOM 2334 C CA . TYR B 1 112 ? 162.221 0.648 76.520 1.00 29.40 107 TYR B CA 1
ATOM 2335 C C . TYR B 1 112 ? 161.468 1.294 75.354 1.00 31.37 107 TYR B C 1
ATOM 2336 O O . TYR B 1 112 ? 161.033 0.600 74.422 1.00 36.17 107 TYR B O 1
ATOM 2345 N N . LEU B 1 113 ? 161.298 2.613 75.386 1.00 30.57 108 LEU B N 1
ATOM 2346 C CA . LEU B 1 113 ? 160.549 3.263 74.307 1.00 30.40 108 LEU B CA 1
ATOM 2347 C C . LEU B 1 113 ? 161.339 3.256 72.997 1.00 31.17 108 LEU B C 1
ATOM 2348 O O . LEU B 1 113 ? 160.804 3.610 71.944 1.00 30.86 108 LEU B O 1
ATOM 2353 N N . SER B 1 114 ? 162.605 2.837 73.059 1.00 32.34 109 SER B N 1
ATOM 2354 C CA . SER B 1 114 ? 163.417 2.667 71.851 1.00 30.18 109 SER B CA 1
ATOM 2355 C C . SER B 1 114 ? 163.243 1.252 71.308 1.00 33.26 109 SER B C 1
ATOM 2356 O O . SER B 1 114 ? 163.754 0.931 70.240 1.00 33.57 109 SER B O 1
ATOM 2359 N N . HIS B 1 115 ? 162.520 0.415 72.051 1.00 32.26 110 HIS B N 1
ATOM 2360 C CA . HIS B 1 115 ? 162.355 -0.983 71.699 1.00 27.84 110 HIS B CA 1
ATOM 2361 C C . HIS B 1 115 ? 160.909 -1.343 71.459 1.00 25.51 110 HIS B C 1
ATOM 2362 O O . HIS B 1 115 ? 160.614 -2.310 70.772 1.00 30.40 110 HIS B O 1
ATOM 2369 N N . TYR B 1 116 ? 160.002 -0.581 72.046 1.00 28.66 111 TYR B N 1
ATOM 2370 C CA . TYR B 1 116 ? 158.580 -0.880 71.962 1.00 26.36 111 TYR B CA 1
ATOM 2371 C C . TYR B 1 116 ? 157.834 0.439 71.843 1.00 27.29 111 TYR B C 1
ATOM 2372 O O . TYR B 1 116 ? 158.399 1.505 72.062 1.00 29.92 111 TYR B O 1
ATOM 2381 N N . CYS B 1 117 ? 156.568 0.381 71.480 1.00 30.38 112 CYS B N 1
ATOM 2382 C CA . CYS B 1 117 ? 155.805 1.597 71.272 1.00 31.53 112 CYS B CA 1
ATOM 2383 C C . CYS B 1 117 ? 155.174 2.070 72.568 1.00 33.90 112 CYS B C 1
ATOM 2384 O O . CYS B 1 117 ? 154.691 3.201 72.664 1.00 37.04 112 CYS B O 1
ATOM 2387 N N . SER B 1 118 ? 155.192 1.204 73.570 1.00 30.71 113 SER B N 1
ATOM 2388 C CA . SER B 1 118 ? 154.540 1.505 74.830 1.00 29.03 113 SER B CA 1
ATOM 2389 C C . SER B 1 118 ? 154.979 0.523 75.880 1.00 30.33 113 SER B C 1
ATOM 2390 O O . SER B 1 118 ? 155.477 -0.550 75.549 1.00 32.14 113 SER B O 1
ATOM 2393 N N . LYS B 1 119 ? 154.796 0.884 77.145 1.00 30.12 114 LYS B N 1
ATOM 2394 C CA . LYS B 1 119 ? 155.098 -0.024 78.243 1.00 27.94 114 LYS B CA 1
ATOM 2395 C C . LYS B 1 119 ? 154.264 -1.287 78.094 1.00 24.41 114 LYS B C 1
ATOM 2396 O O . LYS B 1 119 ? 154.709 -2.381 78.413 1.00 26.73 114 LYS B O 1
ATOM 2402 N N . PHE B 1 120 ? 153.051 -1.123 77.587 1.00 30.46 115 PHE B N 1
ATOM 2403 C CA . PHE B 1 120 ? 152.135 -2.241 77.434 1.00 28.12 115 PHE B CA 1
ATOM 2404 C C . PHE B 1 120 ? 152.737 -3.333 76.579 1.00 26.35 115 PHE B C 1
ATOM 2405 O O . PHE B 1 120 ? 152.770 -4.506 76.966 1.00 29.51 115 PHE B O 1
ATOM 2413 N N . HIS B 1 121 ? 153.218 -2.954 75.410 1.00 23.44 116 HIS B N 1
ATOM 2414 C CA . HIS B 1 121 ? 153.807 -3.948 74.537 1.00 26.26 116 HIS B CA 1
ATOM 2415 C C . HIS B 1 121 ? 155.157 -4.429 75.043 1.00 26.00 116 HIS B C 1
ATOM 2416 O O . HIS B 1 121 ? 155.561 -5.544 74.742 1.00 25.13 116 HIS B O 1
ATOM 2423 N N . PHE B 1 122 ? 155.839 -3.596 75.828 1.00 26.53 117 PHE B N 1
ATOM 2424 C CA . PHE B 1 122 ? 157.019 -4.033 76.549 1.00 22.73 117 PHE B CA 1
ATOM 2425 C C . PHE B 1 122 ? 156.659 -5.230 77.433 1.00 27.51 117 PHE B C 1
ATOM 2426 O O . PHE B 1 122 ? 157.365 -6.257 77.444 1.00 23.37 117 PHE B O 1
ATOM 2434 N N . ARG B 1 123 ? 155.546 -5.093 78.152 1.00 26.38 118 ARG B N 1
ATOM 2435 C CA . ARG B 1 123 ? 155.080 -6.124 79.060 1.00 24.58 118 ARG B CA 1
ATOM 2436 C C . ARG B 1 123 ? 154.613 -7.360 78.299 1.00 26.06 118 ARG B C 1
ATOM 2437 O O . ARG B 1 123 ? 155.019 -8.485 78.620 1.00 23.54 118 ARG B O 1
ATOM 2445 N N . CYS B 1 124 ? 153.775 -7.143 77.285 1.00 28.18 119 CYS B N 1
ATOM 2446 C CA . CYS B 1 124 ? 153.314 -8.216 76.402 1.00 24.92 119 CYS B CA 1
ATOM 2447 C C . CYS B 1 124 ? 154.490 -9.049 75.899 1.00 26.46 119 CYS B C 1
ATOM 2448 O O . CYS B 1 124 ? 154.475 -10.277 75.959 1.00 29.85 119 CYS B O 1
ATOM 2451 N N . SER B 1 125 ? 155.514 -8.365 75.405 1.00 26.01 120 SER B N 1
ATOM 2452 C CA . SER B 1 125 ? 156.705 -9.012 74.892 1.00 22.25 120 SER B CA 1
ATOM 2453 C C . SER B 1 125 ? 157.411 -9.861 75.965 1.00 25.29 120 SER B C 1
ATOM 2454 O O . SER B 1 125 ? 157.820 -10.995 75.698 1.00 25.89 120 SER B O 1
ATOM 2457 N N . GLN B 1 126 ? 157.551 -9.323 77.177 1.00 25.40 121 GLN B N 1
ATOM 2458 C CA . GLN B 1 126 ? 158.267 -10.029 78.245 1.00 23.86 121 GLN B CA 1
ATOM 2459 C C . GLN B 1 126 ? 157.515 -11.250 78.691 1.00 23.66 121 GLN B C 1
ATOM 2460 O O . GLN B 1 126 ? 158.085 -12.344 78.819 1.00 25.00 121 GLN B O 1
ATOM 2466 N N . PHE B 1 127 ? 156.237 -11.020 78.971 1.00 20.78 122 PHE B N 1
ATOM 2467 C CA . PHE B 1 127 ? 155.269 -12.059 79.298 1.00 22.59 122 PHE B CA 1
ATOM 2468 C C . PHE B 1 127 ? 155.372 -13.227 78.313 1.00 26.16 122 PHE B C 1
ATOM 2469 O O . PHE B 1 127 ? 155.481 -14.382 78.735 1.00 25.49 122 PHE B O 1
ATOM 2477 N N . TYR B 1 128 ? 155.372 -12.918 77.007 1.00 29.37 123 TYR B N 1
ATOM 2478 C CA . TYR B 1 128 ? 155.512 -13.930 75.950 1.00 23.77 123 TYR B CA 1
ATOM 2479 C C . TYR B 1 128 ? 156.814 -14.671 76.105 1.00 25.48 123 TYR B C 1
ATOM 2480 O O . TYR B 1 128 ? 156.843 -15.900 76.132 1.00 27.73 123 TYR B O 1
ATOM 2489 N N . GLN B 1 129 ? 157.897 -13.918 76.228 1.00 24.01 124 GLN B N 1
ATOM 2490 C CA . GLN B 1 129 ? 159.226 -14.518 76.342 1.00 26.23 124 GLN B CA 1
ATOM 2491 C C . GLN B 1 129 ? 159.421 -15.528 77.499 1.00 25.32 124 GLN B C 1
ATOM 2492 O O . GLN B 1 129 ? 160.069 -16.536 77.285 1.00 27.11 124 GLN B O 1
ATOM 2498 N N . VAL B 1 130 ? 158.890 -15.276 78.702 1.00 25.37 125 VAL B N 1
ATOM 2499 C CA . VAL B 1 130 ? 159.129 -16.188 79.847 1.00 27.17 125 VAL B CA 1
ATOM 2500 C C . VAL B 1 130 ? 158.440 -17.553 79.723 1.00 30.33 125 VAL B C 1
ATOM 2501 O O . VAL B 1 130 ? 158.782 -18.504 80.436 1.00 31.21 125 VAL B O 1
ATOM 2505 N N . GLN B 1 131 ? 157.484 -17.660 78.812 1.00 27.81 126 GLN B N 1
ATOM 2506 C CA . GLN B 1 131 ? 156.750 -18.905 78.650 1.00 25.40 126 GLN B CA 1
ATOM 2507 C C . GLN B 1 131 ? 157.412 -19.809 77.619 1.00 26.26 126 GLN B C 1
ATOM 2508 O O . GLN B 1 131 ? 156.971 -20.926 77.405 1.00 26.44 126 GLN B O 1
ATOM 2514 N N . LEU B 1 132 ? 158.477 -19.316 76.983 1.00 32.96 127 LEU B N 1
ATOM 2515 C CA . LEU B 1 132 ? 159.159 -20.051 75.904 1.00 28.83 127 LEU B CA 1
ATOM 2516 C C . LEU B 1 132 ? 160.133 -21.058 76.461 1.00 26.91 127 LEU B C 1
ATOM 2517 O O . LEU B 1 132 ? 160.853 -20.763 77.400 1.00 35.47 127 LEU B O 1
ATO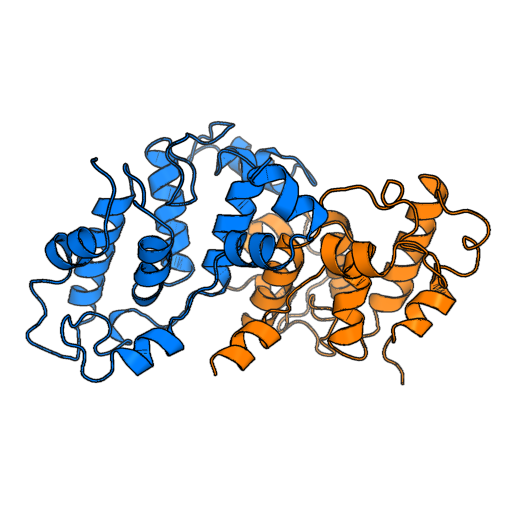M 2522 N N . SER B 1 133 ? 160.153 -22.254 75.887 1.00 30.03 128 SER B N 1
ATOM 2523 C CA . SER B 1 133 ? 160.991 -23.326 76.409 1.00 26.63 128 SER B CA 1
ATOM 2524 C C . SER B 1 133 ? 162.451 -23.053 76.122 1.00 28.44 128 SER B C 1
ATOM 2525 O O . SER B 1 133 ? 162.788 -22.429 75.113 1.00 30.00 128 SER B O 1
ATOM 2528 N N . ASP B 1 134 ? 163.334 -23.503 77.003 1.00 29.74 129 ASP B N 1
ATOM 2529 C CA . ASP B 1 134 ? 164.760 -23.275 76.757 1.00 32.65 129 ASP B CA 1
ATOM 2530 C C . ASP B 1 134 ? 165.361 -24.432 75.930 1.00 34.36 129 ASP B C 1
ATOM 2531 O O . ASP B 1 134 ? 166.524 -24.403 75.507 1.00 34.11 129 ASP B O 1
ATOM 2536 N N . GLU B 1 135 ? 164.529 -25.424 75.646 1.00 33.19 130 GLU B N 1
ATOM 2537 C CA . GLU B 1 135 ? 164.890 -26.498 74.737 1.00 32.98 130 GLU B CA 1
ATOM 2538 C C . GLU B 1 135 ? 165.235 -26.015 73.317 1.00 31.54 130 GLU B C 1
ATOM 2539 O O . GLU B 1 135 ? 164.473 -25.271 72.697 1.00 28.83 130 GLU B O 1
ATOM 2545 N N . ALA B 1 136 ? 166.374 -26.469 72.800 1.00 30.57 131 ALA B N 1
ATOM 2546 C CA . ALA B 1 136 ? 166.834 -26.072 71.470 1.00 29.25 131 ALA B CA 1
ATOM 2547 C C . ALA B 1 136 ? 165.883 -26.569 70.419 1.00 34.08 131 ALA B C 1
ATOM 2548 O O . ALA B 1 136 ? 165.411 -27.696 70.495 1.00 37.74 131 ALA B O 1
ATOM 2550 N N . LEU B 1 137 ? 165.604 -25.724 69.438 1.00 35.95 132 LEU B N 1
ATOM 2551 C CA . LEU B 1 137 ? 164.682 -26.074 68.372 1.00 32.94 132 LEU B CA 1
ATOM 2552 C C . LEU B 1 137 ? 164.905 -27.474 67.816 1.00 35.18 132 LEU B C 1
ATOM 2553 O O . LEU B 1 137 ? 163.957 -28.247 67.690 1.00 34.04 132 LEU B O 1
ATOM 2558 N N . PHE B 1 138 ? 166.158 -27.796 67.504 1.00 36.18 133 PHE B N 1
ATOM 2559 C CA . PHE B 1 138 ? 166.479 -29.048 66.832 1.00 34.49 133 PHE B CA 1
ATOM 2560 C C . PHE B 1 138 ? 166.164 -30.238 67.715 1.00 35.25 133 PHE B C 1
ATOM 2561 O O . PHE B 1 138 ? 165.929 -31.337 67.224 1.00 41.64 133 PHE B O 1
ATOM 2569 N N . ALA B 1 139 ? 166.138 -30.007 69.018 1.00 33.82 134 ALA B N 1
ATOM 2570 C CA . ALA B 1 139 ? 165.744 -31.034 69.966 1.00 33.07 134 ALA B CA 1
ATOM 2571 C C . ALA B 1 139 ? 164.206 -31.158 70.132 1.00 34.13 134 ALA B C 1
ATOM 2572 O O . ALA B 1 139 ? 163.723 -31.892 70.984 1.00 34.94 134 ALA B O 1
ATOM 2574 N N . ARG B 1 140 ? 163.439 -30.454 69.308 1.00 34.41 135 ARG B N 1
ATOM 2575 C CA . ARG B 1 140 ? 161.991 -30.466 69.433 1.00 29.34 135 ARG B CA 1
ATOM 2576 C C . ARG B 1 140 ? 161.379 -31.332 68.353 1.00 34.56 135 ARG B C 1
ATOM 2577 O O . ARG B 1 140 ? 160.555 -30.853 67.559 1.00 32.79 135 ARG B O 1
ATOM 2585 N N . THR B 1 141 ? 161.781 -32.605 68.351 1.00 31.37 136 THR B N 1
ATOM 2586 C CA . THR B 1 141 ? 161.436 -33.587 67.320 1.00 35.61 136 THR B CA 1
ATOM 2587 C C . THR B 1 141 ? 159.984 -33.571 66.876 1.00 36.73 136 THR B C 1
ATOM 2588 O O . THR B 1 141 ? 159.108 -33.966 67.639 1.00 49.83 136 THR B O 1
ATOM 2592 N N . GLY B 1 142 ? 159.732 -33.117 65.650 1.00 31.47 137 GLY B N 1
ATOM 2593 C CA . GLY B 1 142 ? 158.397 -33.124 65.086 1.00 32.63 137 GLY B CA 1
ATOM 2594 C C . GLY B 1 142 ? 157.694 -31.789 64.885 1.00 37.38 137 GLY B C 1
ATOM 2595 O O . GLY B 1 142 ? 156.790 -31.687 64.049 1.00 37.84 137 GLY B O 1
ATOM 2596 N N . VAL B 1 143 ? 158.106 -30.762 65.625 1.00 39.59 138 VAL B N 1
ATOM 2597 C CA . VAL B 1 143 ? 157.332 -29.522 65.703 1.00 35.73 138 VAL B CA 1
ATOM 2598 C C . VAL B 1 143 ? 157.203 -28.820 64.362 1.00 36.09 138 VAL B C 1
ATOM 2599 O O . VAL B 1 143 ? 156.265 -28.049 64.149 1.00 37.93 138 VAL B O 1
ATOM 2603 N N . HIS B 1 144 ? 158.127 -29.101 63.451 1.00 37.54 139 HIS B N 1
ATOM 2604 C CA . HIS B 1 144 ? 158.125 -28.449 62.141 1.00 37.84 139 HIS B CA 1
ATOM 2605 C C . HIS B 1 144 ? 157.163 -29.121 61.152 1.00 41.34 139 HIS B C 1
ATOM 2606 O O . HIS B 1 144 ? 156.945 -28.608 60.045 1.00 41.47 139 HIS B O 1
ATOM 2613 N N . LEU B 1 145 ? 156.595 -30.265 61.550 1.00 41.12 140 LEU B N 1
ATOM 2614 C CA . LEU B 1 145 ? 155.826 -31.114 60.628 1.00 39.46 140 LEU B CA 1
ATOM 2615 C C . LEU B 1 145 ? 154.387 -30.634 60.395 1.00 44.06 140 LEU B C 1
ATOM 2616 O O . LEU B 1 145 ? 153.568 -30.562 61.323 1.00 44.88 140 LEU B O 1
ATOM 2621 N N . PHE B 1 146 ? 154.098 -30.314 59.138 1.00 37.85 141 PHE B N 1
ATOM 2622 C CA . PHE B 1 146 ? 152.744 -30.051 58.673 1.00 42.19 141 PHE B CA 1
ATOM 2623 C C . PHE B 1 146 ? 151.719 -31.042 59.225 1.00 49.71 141 PHE B C 1
ATOM 2624 O O . PHE B 1 146 ? 150.653 -30.661 59.705 1.00 58.89 141 PHE B O 1
ATOM 2632 N N . GLU B 1 147 ? 152.041 -32.320 59.146 1.00 48.65 142 GLU B N 1
ATOM 2633 C CA . GLU B 1 147 ? 151.182 -33.337 59.715 1.00 54.13 142 GLU B CA 1
ATOM 2634 C C . GLU B 1 147 ? 151.896 -33.955 60.906 1.00 55.84 142 GLU B C 1
ATOM 2635 O O . GLU B 1 147 ? 152.758 -34.825 60.751 1.00 52.28 142 GLU B O 1
ATOM 2641 N N . ASP B 1 148 ? 151.549 -33.491 62.101 1.00 53.69 143 ASP B N 1
ATOM 2642 C CA . ASP B 1 148 ? 152.315 -33.863 63.277 1.00 51.22 143 ASP B CA 1
ATOM 2643 C C . ASP B 1 148 ? 151.605 -34.932 64.112 1.00 57.90 143 ASP B C 1
ATOM 2644 O O . ASP B 1 148 ? 150.591 -34.654 64.772 1.00 54.81 143 ASP B O 1
ATOM 2649 N N . PRO B 1 149 ? 152.143 -36.166 64.089 1.00 55.98 144 PRO B N 1
ATOM 2650 C CA . PRO B 1 149 ? 151.588 -37.262 64.887 1.00 49.50 144 PRO B CA 1
ATOM 2651 C C . PRO B 1 149 ? 151.441 -36.879 66.359 1.00 51.78 144 PRO B C 1
ATOM 2652 O O . PRO B 1 149 ? 150.550 -37.400 67.037 1.00 50.20 144 PRO B O 1
ATOM 2656 N N . GLU B 1 150 ? 152.292 -35.968 66.833 1.00 52.01 145 GLU B N 1
ATOM 2657 C CA . GLU B 1 150 ? 152.272 -35.534 68.231 1.00 50.48 145 GLU B CA 1
ATOM 2658 C C . GLU B 1 150 ? 151.701 -34.124 68.446 1.00 48.82 145 GLU B C 1
ATOM 2659 O O . GLU B 1 150 ? 151.919 -33.542 69.503 1.00 47.18 145 GLU B O 1
ATOM 2665 N N . GLN B 1 151 ? 150.989 -33.591 67.448 1.00 44.60 146 GLN B N 1
ATOM 2666 C CA . GLN B 1 151 ? 150.385 -32.250 67.502 1.00 48.50 146 GLN B CA 1
ATOM 2667 C C . GLN B 1 151 ? 149.705 -31.871 68.836 1.00 52.73 146 GLN B C 1
ATOM 2668 O O . GLN B 1 151 ? 150.083 -30.883 69.474 1.00 50.25 146 GLN B O 1
ATOM 2674 N N . ASP B 1 152 ? 148.692 -32.643 69.234 1.00 53.14 147 ASP B N 1
ATOM 2675 C CA . ASP B 1 152 ? 147.948 -32.398 70.471 1.00 47.64 147 ASP B CA 1
ATOM 2676 C C . ASP B 1 152 ? 148.892 -32.245 71.664 1.00 45.34 147 ASP B C 1
ATOM 2677 O O . ASP B 1 152 ? 148.642 -31.435 72.556 1.00 49.96 147 ASP B O 1
ATOM 2682 N N . LYS B 1 153 ? 149.979 -33.013 71.654 1.00 44.83 148 LYS B N 1
ATOM 2683 C CA . LYS B 1 153 ? 151.037 -32.917 72.661 1.00 44.22 148 LYS B CA 1
ATOM 2684 C C . LYS B 1 153 ? 151.857 -31.627 72.544 1.00 47.34 148 LYS B C 1
ATOM 2685 O O . LYS B 1 153 ? 152.287 -31.074 73.553 1.00 48.38 148 LYS B O 1
ATOM 2691 N N . HIS B 1 154 ? 152.081 -31.161 71.313 1.00 49.26 149 HIS B N 1
ATOM 2692 C CA . HIS B 1 154 ? 152.941 -29.998 71.056 1.00 44.00 149 HIS B CA 1
ATOM 2693 C C . HIS B 1 154 ? 152.187 -28.693 71.267 1.00 45.44 149 HIS B C 1
ATOM 2694 O O . HIS B 1 154 ? 152.782 -27.685 71.654 1.00 42.89 149 HIS B O 1
ATOM 2701 N N . ASP B 1 155 ? 150.874 -28.720 71.039 1.00 47.65 150 ASP B N 1
ATOM 2702 C CA . ASP B 1 155 ? 150.011 -27.575 71.340 1.00 44.98 150 ASP B CA 1
ATOM 2703 C C . ASP B 1 155 ? 150.003 -27.244 72.837 1.00 44.59 150 ASP B C 1
ATOM 2704 O O . ASP B 1 155 ? 149.674 -26.137 73.245 1.00 46.87 150 ASP B O 1
ATOM 2709 N N . ILE B 1 156 ? 150.375 -28.220 73.646 1.00 40.22 151 ILE B N 1
ATOM 2710 C CA . ILE B 1 156 ? 150.342 -28.082 75.075 1.00 38.95 151 ILE B CA 1
ATOM 2711 C C . ILE B 1 156 ? 151.751 -27.887 75.624 1.00 44.94 151 ILE B C 1
ATOM 2712 O O . ILE B 1 156 ? 151.995 -26.999 76.448 1.00 49.70 151 ILE B O 1
ATOM 2717 N N . ASP B 1 157 ? 152.683 -28.710 75.156 1.00 41.38 152 ASP B N 1
ATOM 2718 C CA . ASP B 1 157 ? 154.093 -28.561 75.514 1.00 43.18 152 ASP B CA 1
ATOM 2719 C C . ASP B 1 157 ? 154.697 -27.177 75.205 1.00 41.04 152 ASP B C 1
ATOM 2720 O O . ASP B 1 157 ? 155.704 -26.774 75.795 1.00 40.01 152 ASP B O 1
ATOM 2725 N N . PHE B 1 158 ? 154.083 -26.458 74.275 1.00 37.24 153 PHE B N 1
ATOM 2726 C CA . PHE B 1 158 ? 154.616 -25.190 73.835 1.00 31.33 153 PHE B CA 1
ATOM 2727 C C . PHE B 1 158 ? 153.509 -24.166 73.749 1.00 31.00 153 PHE B C 1
ATOM 2728 O O . PHE B 1 158 ? 153.614 -23.211 72.996 1.00 28.48 153 PHE B O 1
ATOM 2736 N N . LYS B 1 159 ? 152.443 -24.388 74.516 1.00 36.79 154 LYS B N 1
ATOM 2737 C CA . LYS B 1 159 ? 151.350 -23.427 74.639 1.00 33.08 154 LYS B CA 1
ATOM 2738 C C . LYS B 1 159 ? 151.891 -22.112 75.145 1.00 29.65 154 LYS B C 1
ATOM 2739 O O . LYS B 1 159 ? 152.792 -22.097 75.976 1.00 28.70 154 LYS B O 1
ATOM 2745 N N . VAL B 1 160 ? 151.365 -21.006 74.625 1.00 35.17 155 VAL B N 1
ATOM 2746 C CA . VAL B 1 160 ? 151.696 -19.681 75.152 1.00 31.21 155 VAL B CA 1
ATOM 2747 C C . VAL B 1 160 ? 150.424 -18.877 75.353 1.00 31.24 155 VAL B C 1
ATOM 2748 O O . VAL B 1 160 ? 149.600 -18.757 74.442 1.00 36.16 155 VAL B O 1
ATOM 2752 N N . THR B 1 161 ? 150.273 -18.307 76.540 1.00 30.19 156 THR B N 1
ATOM 2753 C CA . THR B 1 161 ? 149.149 -17.432 76.818 1.00 28.33 156 THR B CA 1
ATOM 2754 C C . THR B 1 161 ? 149.572 -16.001 76.589 1.00 33.26 156 THR B C 1
ATOM 2755 O O . THR B 1 161 ? 150.451 -15.503 77.290 1.00 39.37 156 THR B O 1
ATOM 2759 N N . LEU B 1 162 ? 148.969 -15.321 75.623 1.00 31.64 157 LEU B N 1
ATOM 2760 C CA . LEU B 1 162 ? 149.361 -13.941 75.386 1.00 30.99 157 LEU B CA 1
ATOM 2761 C C . LEU B 1 162 ? 148.813 -13.057 76.500 1.00 34.53 157 LEU B C 1
ATOM 2762 O O . LEU B 1 162 ? 147.757 -13.352 77.062 1.00 33.29 157 LEU B O 1
ATOM 2767 N N . PHE B 1 163 ? 149.540 -11.980 76.804 1.00 35.41 158 PHE B N 1
ATOM 2768 C CA . PHE B 1 163 ? 149.190 -11.022 77.853 1.00 29.54 158 PHE B CA 1
ATOM 2769 C C . PHE B 1 163 ? 147.816 -10.415 77.650 1.00 34.19 158 PHE B C 1
ATOM 2770 O O . PHE B 1 163 ? 147.074 -10.198 78.614 1.00 38.65 158 PHE B O 1
ATOM 2778 N N . GLU B 1 164 ? 147.472 -10.125 76.400 1.00 32.24 159 GLU B N 1
ATOM 2779 C CA . GLU B 1 164 ? 146.173 -9.531 76.140 1.00 33.48 159 GLU B CA 1
ATOM 2780 C C . GLU B 1 164 ? 145.071 -10.585 76.293 1.00 32.38 159 GLU B C 1
ATOM 2781 O O . GLU B 1 164 ? 143.918 -10.242 76.558 1.00 35.88 159 GLU B O 1
ATOM 2787 N N . GLU B 1 165 ? 145.429 -11.861 76.198 1.00 31.52 160 GLU B N 1
ATOM 2788 C CA . GLU B 1 165 ? 144.480 -12.912 76.553 1.00 34.85 160 GLU B CA 1
ATOM 2789 C C . GLU B 1 165 ? 144.153 -12.821 78.047 1.00 38.19 160 GLU B C 1
ATOM 2790 O O . GLU B 1 165 ? 142.992 -12.830 78.431 1.00 39.72 160 GLU B O 1
ATOM 2796 N N . LEU B 1 166 ? 145.173 -12.714 78.887 1.00 37.99 161 LEU B N 1
ATOM 2797 C CA . LEU B 1 166 ? 144.954 -12.666 80.324 1.00 35.39 161 LEU B CA 1
ATOM 2798 C C . LEU B 1 166 ? 144.096 -11.478 80.743 1.00 37.59 161 LEU B C 1
ATOM 2799 O O . LEU B 1 166 ? 143.250 -11.594 81.628 1.00 41.57 161 LEU B O 1
ATOM 2804 N N . LEU B 1 167 ? 144.311 -10.335 80.100 1.00 39.63 162 LEU B N 1
ATOM 2805 C CA . LEU B 1 167 ? 143.572 -9.121 80.437 1.00 38.69 162 LEU B CA 1
ATOM 2806 C C . LEU B 1 167 ? 142.121 -9.194 79.990 1.00 46.68 162 LEU B C 1
ATOM 2807 O O . LEU B 1 167 ? 141.244 -8.589 80.612 1.00 47.61 162 LEU B O 1
ATOM 2812 N N . ARG B 1 168 ? 141.869 -9.922 78.903 1.00 44.75 163 ARG B N 1
ATOM 2813 C CA . ARG B 1 168 ? 140.499 -10.128 78.452 1.00 43.69 163 ARG B CA 1
ATOM 2814 C C . ARG B 1 168 ? 139.702 -10.961 79.449 1.00 44.21 163 ARG B C 1
ATOM 2815 O O . ARG B 1 168 ? 138.526 -10.697 79.702 1.00 43.76 163 ARG B O 1
ATOM 2823 N N . GLU B 1 169 ? 140.359 -11.962 80.020 1.00 46.63 164 GLU B N 1
ATOM 2824 C CA . GLU B 1 169 ? 139.707 -12.860 80.957 1.00 44.76 164 GLU B CA 1
ATOM 2825 C C . GLU B 1 169 ? 139.407 -12.155 82.264 1.00 47.09 164 GLU B C 1
ATOM 2826 O O . GLU B 1 169 ? 138.775 -12.738 83.127 1.00 52.73 164 GLU B O 1
ATOM 2832 N N . LYS B 1 170 ? 139.834 -10.903 82.419 1.00 46.49 165 LYS B N 1
ATOM 2833 C CA . LYS B 1 170 ? 139.516 -10.181 83.649 1.00 45.93 165 LYS B CA 1
ATOM 2834 C C . LYS B 1 170 ? 138.870 -8.827 83.389 1.00 55.34 165 LYS B C 1
ATOM 2835 O O . LYS B 1 170 ? 137.975 -8.419 84.129 1.00 61.56 165 LYS B O 1
ATOM 2841 N N . ALA B 1 171 ? 139.314 -8.134 82.342 1.00 59.33 166 ALA B N 1
ATOM 2842 C CA . ALA B 1 171 ? 138.700 -6.870 81.951 1.00 53.73 166 ALA B CA 1
ATOM 2843 C C . ALA B 1 171 ? 137.551 -7.165 80.997 1.00 58.91 166 ALA B C 1
ATOM 2844 O O . ALA B 1 171 ? 137.044 -8.291 80.962 1.00 53.26 166 ALA B O 1
#

B-factor: mean 37.35, std 10.87, range [17.83, 90.33]